Protein AF-A0A0T6BCS0-F1 (afdb_monomer)

Structure (mmCIF, N/CA/C/O backbone):
data_AF-A0A0T6BCS0-F1
#
_entry.id   AF-A0A0T6BCS0-F1
#
loop_
_atom_site.group_PDB
_atom_site.id
_atom_site.type_symbol
_atom_site.label_atom_id
_atom_site.label_alt_id
_atom_site.label_comp_id
_atom_site.label_asym_id
_atom_site.label_entity_id
_atom_site.label_seq_id
_atom_site.pdbx_PDB_ins_code
_atom_site.Cartn_x
_atom_site.Cartn_y
_atom_site.Cartn_z
_atom_site.occupancy
_atom_site.B_iso_or_equiv
_atom_site.auth_seq_id
_atom_site.auth_comp_id
_atom_site.auth_asym_id
_atom_site.auth_atom_id
_atom_site.pdbx_PDB_model_num
ATOM 1 N N . GLN A 1 1 ? -11.625 -9.181 23.107 1.00 58.22 1 GLN A N 1
ATOM 2 C CA . GLN A 1 1 ? -12.695 -8.223 22.757 1.00 58.22 1 GLN A CA 1
ATOM 3 C C . GLN A 1 1 ? -12.719 -7.155 23.832 1.00 58.22 1 GLN A C 1
ATOM 5 O O . GLN A 1 1 ? -12.358 -7.470 24.960 1.00 58.22 1 GLN A O 1
ATOM 10 N N . GLY A 1 2 ? -13.048 -5.917 23.470 1.00 77.38 2 GLY A N 1
ATOM 11 C CA . GLY A 1 2 ? -13.234 -4.837 24.433 1.00 77.38 2 GLY A CA 1
ATOM 12 C C . GLY A 1 2 ? -14.471 -5.042 25.303 1.00 77.38 2 GLY A C 1
ATOM 13 O O . GLY A 1 2 ? -15.314 -5.877 24.984 1.00 77.38 2 GLY A O 1
ATOM 14 N N . THR A 1 3 ? -14.563 -4.292 26.398 1.00 87.06 3 THR A N 1
ATOM 15 C CA . THR A 1 3 ? -15.686 -4.333 27.353 1.00 87.06 3 THR A CA 1
ATOM 16 C C . THR A 1 3 ? -16.448 -3.011 27.424 1.00 87.06 3 THR A C 1
ATOM 18 O O . THR A 1 3 ? -17.500 -2.945 28.055 1.00 87.06 3 THR A O 1
ATOM 21 N N . ASN A 1 4 ? -15.942 -1.954 26.780 1.00 88.00 4 ASN A N 1
ATOM 22 C CA . ASN A 1 4 ? -16.518 -0.622 26.877 1.00 88.00 4 ASN A CA 1
ATOM 23 C C . ASN A 1 4 ? -17.773 -0.491 25.998 1.00 88.00 4 ASN A C 1
ATOM 25 O O . ASN A 1 4 ? -17.706 -0.623 24.776 1.00 88.00 4 ASN A O 1
ATOM 29 N N . VAL A 1 5 ? -18.911 -0.206 26.626 1.00 87.44 5 VAL A N 1
ATOM 30 C CA . VAL A 1 5 ? -20.205 0.040 25.967 1.00 87.44 5 VAL A CA 1
ATOM 31 C C . VAL A 1 5 ? -20.680 1.491 26.118 1.00 87.44 5 VAL A C 1
ATOM 33 O O . VAL A 1 5 ? -21.812 1.805 25.756 1.00 87.44 5 VAL A O 1
ATOM 36 N N . ASN A 1 6 ? -19.838 2.383 26.651 1.00 91.81 6 ASN A N 1
ATOM 37 C CA . ASN A 1 6 ? -20.179 3.783 26.874 1.00 91.81 6 ASN A CA 1
ATOM 38 C C . ASN A 1 6 ? -20.376 4.510 25.536 1.00 91.81 6 ASN A C 1
ATOM 40 O O . ASN A 1 6 ? -19.437 4.740 24.769 1.00 91.81 6 ASN A O 1
ATOM 44 N N . LEU A 1 7 ? -21.625 4.895 25.275 1.00 89.12 7 LEU A N 1
ATOM 45 C CA . LEU A 1 7 ? -22.026 5.564 24.044 1.00 89.12 7 LEU A CA 1
ATOM 46 C C . LEU A 1 7 ? -21.384 6.949 23.891 1.00 89.12 7 LEU A C 1
ATOM 48 O O . LEU A 1 7 ? -21.004 7.321 22.783 1.00 89.12 7 LEU A O 1
ATOM 52 N N . GLY A 1 8 ? -21.252 7.702 24.987 1.00 92.12 8 GLY A N 1
ATOM 53 C CA . GLY A 1 8 ? -20.661 9.040 24.976 1.00 92.12 8 GLY A CA 1
ATOM 54 C C . GLY A 1 8 ? -19.1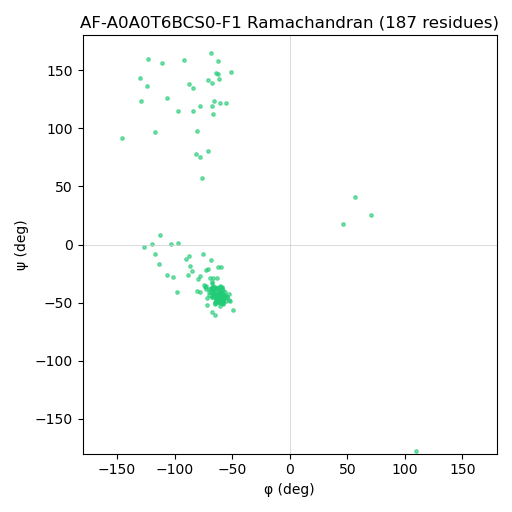80 9.001 24.609 1.00 92.12 8 GLY A C 1
ATOM 55 O O . GLY A 1 8 ? -18.736 9.748 23.742 1.00 92.12 8 GLY A O 1
ATOM 56 N N . GLU A 1 9 ? -18.431 8.064 25.191 1.00 93.31 9 GLU A N 1
ATOM 57 C CA . GLU A 1 9 ? -17.017 7.854 24.852 1.00 93.31 9 GLU A CA 1
ATOM 58 C C . GLU A 1 9 ? -16.836 7.379 23.408 1.00 93.31 9 GLU A C 1
ATOM 60 O O . GLU A 1 9 ? -15.952 7.870 22.704 1.00 93.31 9 GLU A O 1
ATOM 65 N N . ALA A 1 10 ? -17.696 6.468 22.940 1.00 92.94 10 ALA A N 1
ATOM 66 C CA . ALA A 1 10 ? -17.675 6.009 21.556 1.00 92.94 10 ALA A CA 1
ATOM 67 C C . ALA A 1 10 ? -17.957 7.157 20.569 1.00 92.94 10 ALA A C 1
ATOM 69 O O . ALA A 1 10 ? -17.277 7.269 19.549 1.00 92.94 10 ALA A O 1
ATOM 70 N N . LEU A 1 11 ? -18.920 8.032 20.878 1.00 93.75 11 LEU A N 1
ATOM 71 C CA . LEU A 1 11 ? -19.236 9.221 20.080 1.00 93.75 11 LEU A CA 1
ATOM 72 C C . LEU A 1 11 ? -18.067 10.203 20.020 1.00 93.75 11 LEU A C 1
ATOM 74 O O . LEU A 1 11 ? -17.705 10.652 18.933 1.00 93.75 11 LEU A O 1
ATOM 78 N N . THR A 1 12 ? -17.472 10.524 21.168 1.00 95.62 12 THR A N 1
ATOM 79 C CA . THR A 1 12 ? -16.317 11.426 21.240 1.00 95.62 12 THR A CA 1
ATOM 80 C C . THR A 1 12 ? -15.144 10.861 20.446 1.00 95.62 12 THR A C 1
ATOM 82 O O . THR A 1 12 ? -14.607 11.549 19.579 1.00 95.62 12 THR A O 1
ATOM 85 N N . PHE A 1 13 ? -14.822 9.577 20.637 1.00 95.81 13 PHE A N 1
ATOM 86 C CA . PHE A 1 13 ? -13.778 8.897 19.871 1.00 95.81 13 PHE A CA 1
ATOM 87 C C . PHE A 1 13 ? -14.028 8.956 18.360 1.00 95.81 13 PHE A C 1
ATOM 89 O O . PHE A 1 13 ? -13.109 9.259 17.601 1.00 95.81 13 PHE A O 1
ATOM 96 N N . LEU A 1 14 ? -15.254 8.677 17.906 1.00 95.50 14 LEU A N 1
ATOM 97 C CA . LEU A 1 14 ? -15.577 8.695 16.478 1.00 95.50 14 LEU A CA 1
ATOM 98 C C . LEU A 1 14 ? -15.488 10.103 15.875 1.00 95.50 14 LEU A C 1
ATOM 100 O O . LEU A 1 14 ? -15.014 10.233 14.751 1.00 95.50 14 LEU A O 1
ATOM 104 N N . ARG A 1 15 ? -15.875 11.154 16.609 1.00 95.94 15 ARG A N 1
ATOM 105 C CA . ARG A 1 15 ? -15.729 12.552 16.154 1.00 95.94 15 ARG A CA 1
ATOM 106 C C . ARG A 1 15 ? -14.264 12.972 16.036 1.00 95.94 15 ARG A C 1
ATOM 108 O O . ARG A 1 15 ? -13.870 13.577 15.037 1.00 95.94 15 ARG A O 1
ATOM 115 N N . GLU A 1 16 ? -13.454 12.628 17.035 1.00 96.06 16 GLU A N 1
ATOM 116 C CA . GLU A 1 16 ? -12.006 12.858 17.002 1.00 96.06 16 GLU A CA 1
ATOM 117 C C . GLU A 1 16 ? -11.355 12.093 15.845 1.00 96.06 16 GLU A C 1
ATOM 119 O O . GLU A 1 16 ? -10.526 12.643 15.114 1.00 96.06 16 GLU A O 1
ATOM 124 N N . TYR A 1 17 ? -11.758 10.832 15.654 1.00 95.62 17 TYR A N 1
ATOM 125 C CA . TYR A 1 17 ? -11.298 10.008 14.547 1.00 95.62 17 TYR A CA 1
ATOM 126 C C . TYR A 1 17 ? -11.661 10.632 13.203 1.00 95.62 17 TYR A C 1
ATOM 128 O O . TYR A 1 17 ? -10.785 10.733 12.356 1.00 95.62 17 TYR A O 1
ATOM 136 N N . ASP A 1 18 ? -12.906 11.063 13.004 1.00 96.31 18 ASP A N 1
ATOM 137 C CA . ASP A 1 18 ? -13.377 11.629 11.737 1.00 96.31 18 ASP A CA 1
ATOM 138 C C . ASP A 1 18 ? -12.580 12.879 11.338 1.00 96.31 18 ASP A C 1
ATOM 140 O O . ASP A 1 18 ? -12.051 12.969 10.226 1.00 96.31 18 ASP A O 1
ATOM 144 N N . THR A 1 19 ? -12.375 13.788 12.294 1.00 96.94 19 THR A N 1
ATOM 145 C CA . THR A 1 19 ? -11.571 15.002 12.090 1.00 96.94 19 THR A CA 1
ATOM 146 C C . THR A 1 19 ? -10.114 14.657 11.767 1.00 96.94 19 THR A C 1
ATOM 148 O O . THR A 1 19 ? -9.536 15.154 10.796 1.00 96.94 19 THR A O 1
ATOM 151 N N . GLY A 1 20 ? -9.500 13.774 12.562 1.00 96.50 20 GLY A N 1
ATOM 152 C CA . GLY A 1 20 ? -8.107 13.369 12.374 1.00 96.50 20 GLY A CA 1
ATOM 153 C C . GLY A 1 20 ? -7.882 12.600 11.068 1.00 96.50 20 GLY A C 1
ATOM 154 O O . GLY A 1 20 ? -6.933 12.877 10.331 1.00 96.50 20 GLY A O 1
ATOM 155 N N . ALA A 1 21 ? -8.776 11.664 10.755 1.00 94.81 21 ALA A N 1
ATOM 156 C CA . ALA A 1 21 ? -8.720 10.826 9.566 1.00 94.81 21 ALA A CA 1
ATOM 157 C C . ALA A 1 21 ? -8.918 11.648 8.292 1.00 94.81 21 ALA A C 1
ATOM 159 O O . ALA A 1 21 ? -8.197 11.413 7.325 1.00 94.81 21 ALA A O 1
ATOM 160 N N . SER A 1 22 ? -9.828 12.626 8.297 1.00 96.38 22 SER A N 1
ATOM 161 C CA . SER A 1 22 ? -10.057 13.523 7.158 1.00 96.38 22 SER A CA 1
ATOM 162 C C . SER A 1 22 ? -8.799 14.314 6.804 1.00 96.38 22 SER A C 1
ATOM 164 O O . SER A 1 22 ? -8.363 14.304 5.652 1.00 96.38 22 SER A O 1
ATOM 166 N N . ASN A 1 23 ? -8.140 14.901 7.807 1.00 97.31 23 ASN A N 1
ATOM 167 C CA . ASN A 1 23 ? -6.889 15.636 7.614 1.00 97.31 23 ASN A CA 1
ATOM 168 C C . ASN A 1 23 ? -5.762 14.742 7.079 1.00 97.31 23 ASN A C 1
ATOM 170 O O . ASN A 1 23 ? -5.036 15.124 6.161 1.00 97.31 23 ASN A O 1
ATOM 174 N N . ILE A 1 24 ? -5.613 13.535 7.629 1.00 95.88 24 ILE A N 1
ATOM 175 C CA . ILE A 1 24 ? -4.597 12.580 7.167 1.00 95.88 24 ILE A CA 1
ATOM 176 C C . ILE A 1 24 ? -4.905 12.089 5.750 1.00 95.88 24 ILE A C 1
ATOM 178 O O . ILE A 1 24 ? -3.999 11.989 4.925 1.00 95.88 24 ILE A O 1
ATOM 182 N N . CYS A 1 25 ? -6.172 11.803 5.445 1.00 94.75 25 CYS A N 1
ATOM 183 C CA . CYS A 1 25 ? -6.604 11.384 4.116 1.00 94.75 25 CYS A CA 1
ATOM 184 C C . CYS A 1 25 ? -6.293 12.465 3.077 1.00 94.75 25 CYS A C 1
ATOM 186 O O . CYS A 1 25 ? -5.712 12.158 2.039 1.00 94.75 25 CYS A O 1
ATOM 188 N N . PHE A 1 26 ? -6.580 13.731 3.396 1.00 97.62 26 PHE A N 1
ATOM 189 C CA . PHE A 1 26 ? -6.246 14.869 2.545 1.00 97.62 26 PHE A CA 1
ATOM 190 C C . PHE A 1 26 ? -4.742 14.962 2.257 1.00 97.62 26 PHE A C 1
ATOM 192 O O . PHE A 1 26 ? -4.350 15.102 1.098 1.00 97.62 26 PHE A O 1
ATOM 199 N N . LYS A 1 27 ? -3.889 14.836 3.283 1.00 97.44 27 LYS A N 1
ATOM 200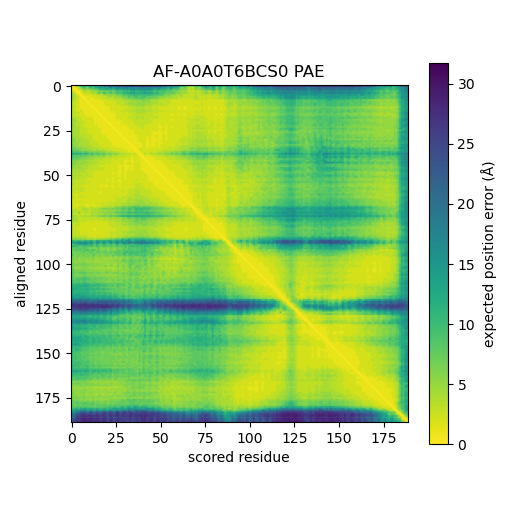 C CA . LYS A 1 27 ? -2.426 14.868 3.107 1.00 97.44 27 LYS A CA 1
ATOM 201 C C . LYS A 1 27 ? -1.926 13.738 2.213 1.00 97.44 27 LYS A C 1
ATOM 203 O O . LYS A 1 27 ? -1.152 13.983 1.290 1.00 97.44 27 LYS A O 1
ATOM 208 N N . VAL A 1 28 ? -2.406 12.516 2.446 1.00 95.12 28 VAL A N 1
ATOM 209 C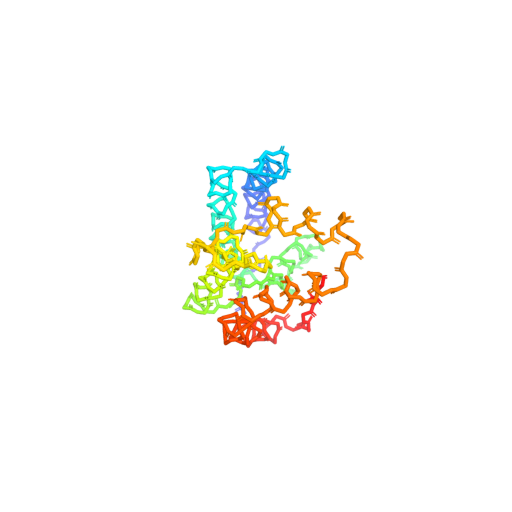 CA . VAL A 1 28 ? -2.036 11.338 1.648 1.00 95.12 28 VAL A CA 1
ATOM 210 C C . VAL A 1 28 ? -2.497 11.489 0.203 1.00 95.12 28 VAL A C 1
ATOM 212 O O . VAL A 1 28 ? -1.690 11.294 -0.702 1.00 95.12 28 VAL A O 1
ATOM 215 N N . ALA A 1 29 ? -3.758 11.866 -0.017 1.00 96.06 29 ALA A N 1
ATOM 216 C CA . ALA A 1 29 ? -4.317 12.055 -1.351 1.00 96.06 29 ALA A CA 1
ATOM 217 C C . ALA A 1 29 ? -3.585 13.167 -2.114 1.00 96.06 29 ALA A C 1
ATOM 219 O O . ALA A 1 29 ? -3.217 12.977 -3.269 1.00 96.06 29 ALA A O 1
ATOM 220 N N . SER A 1 30 ? -3.287 14.287 -1.449 1.00 97.56 30 SER A N 1
ATOM 221 C CA . SER A 1 30 ? -2.524 15.389 -2.045 1.00 97.56 30 SER A CA 1
ATOM 222 C C . SER A 1 30 ? -1.102 14.966 -2.410 1.00 97.56 30 SER A C 1
ATOM 224 O O . SER A 1 30 ? -0.620 15.281 -3.493 1.00 97.56 30 SER A O 1
ATOM 226 N N . ALA A 1 31 ? -0.416 14.221 -1.537 1.00 94.75 31 ALA A N 1
ATOM 227 C CA . ALA A 1 31 ? 0.934 13.740 -1.821 1.00 94.75 31 ALA A CA 1
ATOM 228 C C . ALA A 1 31 ? 0.957 12.704 -2.958 1.00 94.75 31 ALA A C 1
ATOM 230 O O . ALA A 1 31 ? 1.867 12.723 -3.785 1.00 94.75 31 ALA A O 1
ATOM 231 N N . GLN A 1 32 ? -0.054 11.832 -3.028 1.00 91.50 32 GLN A N 1
ATOM 232 C CA . GLN A 1 32 ? -0.241 10.889 -4.135 1.00 91.50 32 GLN A CA 1
ATOM 233 C C . GLN A 1 32 ? -0.512 11.612 -5.452 1.00 91.50 32 GLN A C 1
ATOM 235 O O . GLN A 1 32 ? 0.135 11.298 -6.447 1.00 91.50 32 GLN A O 1
ATOM 240 N N . TRP A 1 33 ? -1.407 12.602 -5.447 1.00 94.62 33 TRP A N 1
ATOM 241 C CA . TRP A 1 33 ? -1.698 13.426 -6.616 1.00 94.62 33 TRP A CA 1
ATOM 242 C C . TRP A 1 33 ? -0.443 14.142 -7.115 1.00 94.62 33 TRP A C 1
ATOM 244 O O . TRP A 1 33 ? -0.088 13.999 -8.278 1.00 94.62 33 TRP A O 1
ATOM 254 N N . ASN A 1 34 ? 0.288 14.816 -6.223 1.00 95.12 34 ASN A N 1
ATOM 255 C CA . ASN A 1 34 ? 1.508 15.542 -6.579 1.00 95.12 34 ASN A CA 1
ATOM 256 C C . ASN A 1 34 ? 2.567 14.642 -7.221 1.00 95.12 34 ASN A C 1
ATOM 258 O O . ASN A 1 34 ? 3.235 15.066 -8.160 1.00 95.12 34 ASN A O 1
ATOM 262 N N . TYR A 1 35 ? 2.730 13.412 -6.727 1.00 86.62 35 TYR A N 1
ATOM 263 C CA . TYR A 1 35 ? 3.631 12.448 -7.352 1.00 86.62 35 TYR A CA 1
ATOM 264 C C . TYR A 1 35 ? 3.100 11.960 -8.704 1.00 86.62 35 TYR A C 1
ATOM 266 O O . TYR A 1 35 ? 3.862 11.904 -9.663 1.00 86.62 35 TYR A O 1
ATOM 274 N N . ALA A 1 36 ? 1.803 11.658 -8.804 1.00 82.75 36 ALA A N 1
ATOM 275 C CA . ALA A 1 36 ? 1.186 11.197 -10.045 1.00 82.75 36 ALA A CA 1
ATOM 276 C C . ALA A 1 36 ? 1.253 12.247 -11.167 1.00 82.75 36 ALA A C 1
ATOM 278 O O . ALA A 1 36 ? 1.472 11.891 -12.319 1.00 82.75 36 ALA A O 1
ATOM 279 N N . THR A 1 37 ? 1.100 13.533 -10.839 1.00 90.00 37 THR A N 1
ATOM 280 C CA . THR A 1 37 ? 1.204 14.635 -11.809 1.00 90.00 37 THR A CA 1
ATOM 281 C C . THR A 1 37 ? 2.637 15.106 -12.038 1.00 90.00 37 THR A C 1
ATOM 283 O O . THR A 1 37 ? 2.917 15.740 -13.049 1.00 90.00 37 THR A O 1
ATOM 286 N N . ASN A 1 38 ? 3.542 14.855 -11.090 1.00 86.44 38 ASN A N 1
ATOM 287 C CA . ASN A 1 38 ? 4.941 15.258 -11.168 1.00 86.44 38 ASN A CA 1
ATOM 288 C C . ASN A 1 38 ? 5.838 14.204 -10.499 1.00 86.44 38 ASN A C 1
ATOM 290 O O . ASN A 1 38 ? 6.105 14.242 -9.287 1.00 86.44 38 ASN A O 1
ATOM 294 N N . MET A 1 39 ? 6.300 13.260 -11.318 1.00 77.69 39 MET A N 1
ATOM 295 C CA . MET A 1 39 ? 7.038 12.073 -10.897 1.00 77.69 39 MET A CA 1
ATOM 296 C C . MET A 1 39 ? 8.506 12.398 -10.585 1.00 77.69 39 MET A C 1
ATOM 298 O O . MET A 1 39 ? 9.410 12.077 -11.346 1.00 77.69 39 MET A O 1
ATOM 302 N N . THR A 1 40 ? 8.750 13.029 -9.435 1.00 84.69 40 THR A N 1
ATOM 303 C CA . THR A 1 40 ? 10.100 13.289 -8.901 1.00 84.69 40 THR A CA 1
ATOM 304 C C . THR A 1 40 ? 10.380 12.465 -7.650 1.00 84.69 40 THR A C 1
ATOM 306 O O . THR A 1 40 ? 9.461 12.114 -6.902 1.00 84.69 40 THR A O 1
ATOM 309 N N . ASP A 1 41 ? 11.660 12.219 -7.360 1.00 80.69 41 ASP A N 1
ATOM 310 C CA . ASP A 1 41 ? 12.083 11.523 -6.138 1.00 80.69 41 ASP A CA 1
ATOM 311 C C . ASP A 1 41 ? 11.630 12.236 -4.861 1.00 80.69 41 ASP A C 1
ATOM 313 O O . ASP A 1 41 ? 11.234 11.591 -3.888 1.00 80.69 41 ASP A O 1
ATOM 317 N N . THR A 1 42 ? 11.625 13.569 -4.860 1.00 89.38 42 THR A N 1
ATOM 318 C CA . THR A 1 42 ? 11.145 14.368 -3.727 1.00 89.38 42 THR A CA 1
ATOM 319 C C . THR A 1 42 ? 9.654 14.136 -3.477 1.00 89.38 42 THR A C 1
ATOM 321 O O . THR A 1 42 ? 9.256 13.845 -2.345 1.00 89.38 42 THR A O 1
ATOM 324 N N . ASN A 1 43 ? 8.823 14.188 -4.527 1.00 87.06 43 ASN A N 1
ATOM 325 C CA . ASN A 1 43 ? 7.382 13.938 -4.409 1.00 87.06 43 ASN A CA 1
ATOM 326 C C . ASN A 1 43 ? 7.089 12.484 -4.023 1.00 87.06 43 ASN A C 1
ATOM 328 O O . ASN A 1 43 ? 6.227 12.229 -3.181 1.00 87.06 43 ASN A O 1
ATOM 332 N N . LYS A 1 44 ? 7.854 11.535 -4.569 1.00 81.00 44 LYS A N 1
ATOM 333 C CA . LYS A 1 44 ? 7.789 10.115 -4.210 1.00 81.00 44 LYS A CA 1
ATOM 334 C C . LYS A 1 44 ? 8.079 9.892 -2.726 1.00 81.00 44 LYS A C 1
ATOM 336 O O . LYS A 1 44 ? 7.300 9.217 -2.052 1.00 81.00 44 LYS A O 1
ATOM 341 N N . ARG A 1 45 ? 9.165 10.471 -2.194 1.00 84.94 45 ARG A N 1
ATOM 342 C CA . ARG A 1 45 ? 9.521 10.374 -0.765 1.00 84.94 45 ARG A CA 1
ATOM 343 C C . ARG A 1 45 ? 8.414 10.938 0.120 1.00 84.94 45 ARG A C 1
ATOM 345 O O . ARG A 1 45 ? 7.971 10.246 1.034 1.00 84.94 45 ARG A O 1
ATOM 352 N N . LYS A 1 46 ? 7.895 12.125 -0.209 1.00 90.25 46 LYS A N 1
ATOM 353 C CA . LYS A 1 46 ? 6.785 12.751 0.526 1.00 90.25 46 LYS A CA 1
ATOM 354 C C . LYS A 1 46 ? 5.517 11.889 0.507 1.00 90.25 46 LYS A C 1
ATOM 356 O O . LYS A 1 46 ? 4.878 11.691 1.536 1.00 90.25 46 LYS A O 1
ATOM 361 N N . MET A 1 47 ? 5.177 11.309 -0.644 1.00 88.00 47 MET A N 1
ATOM 362 C CA . MET A 1 47 ? 4.051 10.381 -0.776 1.00 88.00 47 MET A CA 1
ATOM 363 C C . MET A 1 47 ? 4.217 9.136 0.112 1.00 88.00 47 MET A C 1
ATOM 365 O O . MET A 1 47 ? 3.239 8.653 0.693 1.00 88.00 47 MET A O 1
ATOM 369 N N . ILE A 1 48 ? 5.427 8.579 0.203 1.00 83.62 48 ILE A N 1
ATOM 370 C CA . ILE A 1 48 ? 5.719 7.425 1.066 1.00 83.62 48 ILE A CA 1
ATOM 371 C C . ILE A 1 48 ? 5.603 7.818 2.545 1.00 83.62 48 ILE A C 1
ATOM 373 O O . ILE A 1 48 ? 4.961 7.098 3.311 1.00 83.62 48 ILE A O 1
ATOM 377 N N . GLU A 1 49 ? 6.159 8.964 2.936 1.00 88.00 49 GLU A N 1
ATOM 378 C CA . GLU A 1 49 ? 6.113 9.475 4.309 1.00 88.00 49 GLU A CA 1
ATOM 379 C C . GLU A 1 49 ? 4.671 9.663 4.808 1.00 88.00 49 GLU A C 1
ATOM 381 O O . GLU A 1 49 ? 4.302 9.126 5.856 1.00 88.00 49 GLU A O 1
ATOM 386 N N . GLU A 1 50 ? 3.812 10.320 4.024 1.00 93.12 50 GLU A N 1
ATOM 387 C CA . GLU A 1 50 ? 2.402 10.526 4.385 1.00 93.12 50 GLU A CA 1
ATOM 388 C C . GLU A 1 50 ? 1.639 9.192 4.502 1.00 93.12 50 GLU A C 1
ATOM 390 O O . GLU A 1 50 ? 0.843 8.992 5.425 1.00 93.12 50 GLU A O 1
ATOM 395 N N . GLN A 1 51 ? 1.922 8.216 3.627 1.00 87.25 51 GLN A N 1
ATOM 396 C CA . GLN A 1 51 ? 1.362 6.861 3.748 1.00 87.25 51 GLN A CA 1
ATOM 397 C C . GLN A 1 51 ? 1.808 6.162 5.043 1.00 87.25 51 GLN A C 1
ATOM 399 O O . GLN A 1 51 ? 1.010 5.448 5.659 1.00 87.25 51 GLN A O 1
ATOM 404 N N . MET A 1 52 ? 3.056 6.362 5.482 1.00 85.50 52 MET A N 1
ATOM 405 C CA . MET A 1 52 ? 3.551 5.823 6.754 1.00 85.50 52 MET A CA 1
ATOM 406 C C . MET A 1 52 ? 2.887 6.497 7.958 1.00 85.50 52 MET A C 1
ATOM 408 O O . MET A 1 52 ? 2.523 5.807 8.915 1.00 85.50 52 MET A O 1
ATOM 412 N N . LEU A 1 53 ? 2.687 7.818 7.920 1.00 90.69 53 LEU A N 1
ATOM 413 C CA . LEU A 1 53 ? 1.956 8.548 8.961 1.00 90.69 53 LEU A CA 1
ATOM 414 C C . LEU A 1 53 ? 0.511 8.056 9.072 1.00 90.69 53 LEU A C 1
ATOM 416 O O . LEU A 1 53 ? 0.046 7.760 10.176 1.00 90.69 53 LEU A O 1
ATOM 420 N N . LYS A 1 54 ? -0.167 7.854 7.936 1.00 91.19 54 LYS A N 1
ATOM 421 C CA . LYS A 1 54 ? -1.503 7.250 7.911 1.00 91.19 54 LYS A CA 1
ATOM 422 C C . LYS A 1 54 ? -1.514 5.858 8.532 1.00 91.19 54 LYS A C 1
ATOM 424 O O . LYS A 1 54 ? -2.383 5.564 9.347 1.00 91.19 54 LYS A O 1
ATOM 429 N N . ALA A 1 55 ? -0.550 5.009 8.188 1.00 87.06 55 ALA A N 1
ATOM 430 C CA . ALA A 1 55 ? -0.467 3.663 8.740 1.00 87.06 55 ALA A CA 1
ATOM 431 C C . ALA A 1 55 ? -0.320 3.680 10.277 1.00 87.06 55 ALA A C 1
ATOM 433 O O . ALA A 1 55 ? -0.998 2.923 10.978 1.00 87.06 55 ALA A O 1
ATOM 434 N N . LYS A 1 56 ? 0.511 4.583 10.821 1.00 88.81 56 LYS A N 1
ATOM 435 C CA . LYS A 1 56 ? 0.645 4.789 12.275 1.00 88.81 56 LYS A CA 1
ATOM 436 C C . LYS A 1 56 ? -0.671 5.253 12.905 1.00 88.81 56 LYS A C 1
ATOM 438 O O . LYS A 1 56 ? -1.073 4.706 13.933 1.00 88.81 56 LYS A O 1
ATOM 443 N N . PHE A 1 57 ? -1.357 6.211 12.282 1.00 92.12 57 PHE A N 1
ATOM 444 C CA . PHE A 1 57 ? -2.663 6.681 12.747 1.00 92.12 57 PHE A CA 1
ATOM 445 C C . PHE A 1 57 ? -3.711 5.564 12.750 1.00 92.12 57 PHE A C 1
ATOM 447 O O . PHE A 1 57 ? -4.375 5.360 13.765 1.00 92.12 57 PHE A O 1
ATOM 454 N N . ASP A 1 58 ? -3.811 4.786 11.669 1.00 89.06 58 ASP A N 1
ATOM 455 C CA . ASP A 1 58 ? -4.721 3.642 11.574 1.00 89.06 58 ASP A CA 1
ATOM 456 C C . ASP A 1 58 ? -4.458 2.642 12.718 1.00 89.06 58 ASP A C 1
ATOM 458 O O . ASP A 1 58 ? -5.396 2.140 13.337 1.00 89.06 58 ASP A O 1
ATOM 462 N N . LYS A 1 59 ? -3.185 2.391 13.065 1.00 87.69 59 LYS A N 1
ATOM 463 C CA . LYS A 1 59 ? -2.797 1.493 14.166 1.00 87.69 59 LYS A CA 1
ATOM 464 C C . LYS A 1 59 ? -3.217 2.013 15.543 1.00 87.69 59 LYS A C 1
ATOM 466 O O . LYS A 1 59 ? -3.703 1.230 16.364 1.00 87.69 59 LYS A O 1
ATOM 471 N N . VAL A 1 60 ? -3.017 3.303 15.816 1.00 91.69 60 VAL A N 1
ATOM 472 C CA . VAL A 1 60 ? -3.412 3.936 17.089 1.00 91.69 60 VAL A CA 1
ATOM 473 C C . VAL A 1 60 ? -4.934 3.975 17.215 1.00 91.69 60 VAL A C 1
ATOM 475 O O . VAL A 1 60 ? -5.476 3.580 18.248 1.00 91.69 60 VAL A O 1
ATOM 478 N N . SER A 1 61 ? -5.623 4.366 16.146 1.00 92.19 61 SER A N 1
ATOM 479 C CA . SER A 1 61 ? -7.084 4.400 16.085 1.00 92.19 61 SER A CA 1
ATOM 480 C C . SER A 1 61 ? -7.690 3.011 16.265 1.00 92.19 61 SER A C 1
ATOM 482 O O . SER A 1 61 ? -8.627 2.848 17.042 1.00 92.19 61 SER A O 1
ATOM 484 N N . TRP A 1 62 ? -7.107 1.983 15.641 1.00 90.69 62 TRP A N 1
ATOM 485 C CA . TRP A 1 62 ? -7.524 0.595 15.837 1.00 90.69 62 TRP A CA 1
ATOM 486 C C . TRP A 1 62 ? -7.370 0.142 17.295 1.00 90.69 62 TRP A C 1
ATOM 488 O O . TRP A 1 62 ? -8.293 -0.455 17.842 1.00 90.69 62 TRP A O 1
ATOM 498 N N . ARG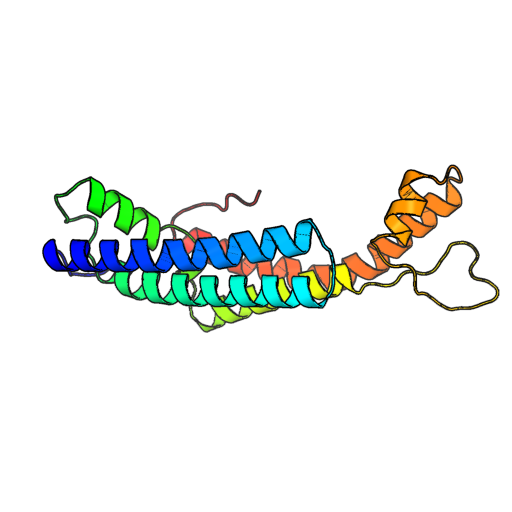 A 1 63 ? -6.247 0.468 17.957 1.00 90.25 63 ARG A N 1
ATOM 499 C CA . ARG A 1 63 ? -6.020 0.130 19.378 1.00 90.25 63 ARG A CA 1
ATOM 500 C C . ARG A 1 63 ? -7.076 0.729 20.304 1.00 90.25 63 ARG A C 1
ATOM 502 O O . ARG A 1 63 ? -7.460 0.066 21.258 1.00 90.25 63 ARG A O 1
ATOM 509 N N . LYS A 1 64 ? -7.538 1.950 20.025 1.00 91.50 64 LYS A N 1
ATOM 510 C CA . LYS A 1 64 ? -8.652 2.563 20.762 1.00 91.50 64 LYS A CA 1
ATOM 511 C C . LYS A 1 64 ? -9.981 1.888 20.414 1.00 91.50 64 LYS A C 1
ATOM 513 O O . LYS A 1 64 ? -10.731 1.517 21.309 1.00 91.50 64 LYS A O 1
ATOM 518 N N . ALA A 1 65 ? -10.239 1.656 19.127 1.00 90.94 65 ALA A N 1
ATOM 519 C CA . ALA A 1 65 ? -11.493 1.076 18.654 1.00 90.94 65 ALA A CA 1
ATOM 520 C C . ALA A 1 65 ? -11.769 -0.324 19.236 1.00 90.94 65 ALA A C 1
ATOM 522 O O . ALA A 1 65 ? -12.907 -0.617 19.590 1.00 90.94 65 ALA A O 1
ATOM 523 N N . ILE A 1 66 ? -10.749 -1.180 19.390 1.00 89.94 66 ILE A N 1
ATOM 524 C CA . ILE A 1 66 ? -10.924 -2.539 19.940 1.00 89.94 66 ILE A CA 1
ATOM 525 C C . ILE A 1 66 ? -11.297 -2.583 21.428 1.00 89.94 66 ILE A C 1
ATOM 527 O O . ILE A 1 66 ? -11.681 -3.652 21.905 1.00 89.94 66 ILE A O 1
ATOM 531 N N . LEU A 1 67 ? -11.170 -1.469 22.158 1.00 91.88 67 LEU A N 1
ATOM 532 C CA . LEU A 1 67 ? -11.579 -1.373 23.564 1.00 91.88 67 LEU A CA 1
ATOM 533 C C . LEU A 1 67 ? -13.105 -1.333 23.714 1.00 91.88 67 LEU A C 1
ATOM 535 O O . LEU A 1 67 ? -13.621 -1.701 24.771 1.00 91.88 67 LEU A O 1
ATOM 539 N N . PHE A 1 68 ? -13.820 -0.946 22.655 1.00 92.00 68 PHE A N 1
ATOM 540 C CA . PHE A 1 68 ? -15.275 -0.919 22.630 1.00 92.00 68 PHE A CA 1
ATOM 541 C C . PHE A 1 68 ? -15.866 -2.291 22.293 1.00 92.00 68 PHE A C 1
ATOM 543 O O . PHE A 1 68 ? -15.463 -2.949 21.326 1.00 92.00 68 PHE A O 1
ATOM 550 N N . ASP A 1 69 ? -16.888 -2.696 23.045 1.00 90.44 69 ASP A N 1
ATOM 551 C CA . ASP A 1 69 ? -17.759 -3.809 22.677 1.00 90.44 69 ASP A CA 1
ATOM 552 C C . ASP A 1 69 ? -18.823 -3.324 21.682 1.00 90.44 69 ASP A C 1
ATOM 554 O O . ASP A 1 69 ? -19.989 -3.078 22.001 1.00 90.44 69 ASP A O 1
ATOM 558 N N . TRP A 1 70 ? -18.397 -3.177 20.427 1.00 85.31 70 TRP A N 1
ATOM 559 C CA . TRP A 1 70 ? -19.244 -2.689 19.340 1.00 85.31 70 TRP A CA 1
ATOM 560 C C . TRP A 1 70 ? -20.487 -3.558 19.086 1.00 85.31 70 TRP A C 1
ATOM 562 O O . TRP A 1 70 ? -21.432 -3.093 18.449 1.00 85.31 70 TRP A O 1
ATOM 572 N N . GLN A 1 71 ? -20.521 -4.817 19.542 1.00 87.50 71 GLN A N 1
ATOM 573 C CA . GLN A 1 71 ? -21.682 -5.685 19.336 1.00 87.50 71 GLN A CA 1
ATOM 574 C C . GLN A 1 71 ? -22.854 -5.282 20.230 1.00 87.50 71 GLN A C 1
ATOM 576 O O . GLN A 1 71 ? -23.999 -5.339 19.766 1.00 87.50 71 GLN A O 1
ATOM 581 N N . ARG A 1 72 ? -22.553 -4.842 21.457 1.00 89.81 72 ARG A N 1
ATOM 582 C CA . ARG A 1 72 ? -23.526 -4.449 22.484 1.00 89.81 72 ARG A CA 1
ATOM 583 C C . ARG A 1 72 ? -23.958 -2.985 22.412 1.00 89.81 72 ARG A C 1
ATOM 585 O O . ARG A 1 72 ? -24.921 -2.619 23.074 1.00 89.81 72 ARG A O 1
ATOM 592 N N . ILE A 1 73 ? -23.296 -2.160 21.598 1.00 89.12 73 ILE A N 1
ATOM 593 C CA . ILE A 1 73 ? -23.715 -0.770 21.372 1.00 89.12 73 ILE A CA 1
ATOM 594 C C . ILE A 1 73 ? -25.076 -0.746 20.644 1.00 89.12 73 ILE A C 1
ATOM 596 O O . ILE A 1 73 ? -25.175 -1.314 19.548 1.00 89.12 73 ILE A O 1
ATOM 600 N N . PRO A 1 74 ? -26.112 -0.087 21.210 1.00 89.06 74 PRO A N 1
ATOM 601 C CA . PRO A 1 74 ? -27.446 -0.035 20.605 1.00 89.06 74 PRO A CA 1
ATOM 602 C C . PRO A 1 74 ? -27.496 0.781 19.308 1.00 89.06 74 PRO A C 1
ATOM 604 O O . PRO A 1 74 ? -28.191 0.409 18.362 1.00 89.06 74 PRO A O 1
ATOM 607 N N . ASP A 1 75 ? -26.748 1.887 19.247 1.00 92.56 75 ASP A N 1
ATOM 608 C CA . ASP A 1 75 ? -26.761 2.792 18.099 1.00 92.56 75 ASP A CA 1
ATOM 609 C C . ASP A 1 75 ? -26.162 2.129 16.850 1.00 92.56 75 ASP A C 1
ATOM 611 O O . ASP A 1 75 ? -24.987 1.744 16.800 1.00 92.56 75 ASP A O 1
ATOM 615 N N . ARG A 1 76 ? -26.982 2.024 15.801 1.00 92.56 76 ARG A N 1
ATOM 616 C CA . ARG A 1 76 ? -26.625 1.327 14.560 1.00 92.56 76 ARG A CA 1
ATOM 617 C C . ARG A 1 76 ? -25.512 2.032 13.777 1.00 92.56 76 ARG A C 1
ATOM 619 O O . ARG A 1 76 ? -24.731 1.350 13.107 1.00 92.56 76 ARG A O 1
ATOM 626 N N . SER A 1 77 ? -25.437 3.362 13.832 1.00 92.62 77 SER A N 1
ATOM 627 C CA . SER A 1 77 ? -24.434 4.154 13.111 1.00 92.62 77 SER A CA 1
ATOM 628 C C . SER A 1 77 ? -23.056 3.986 13.744 1.00 92.62 77 SER A C 1
ATOM 630 O O . SER A 1 77 ? -22.110 3.574 13.068 1.00 92.62 77 SER A O 1
ATOM 632 N N . ILE A 1 78 ? -22.960 4.190 15.058 1.00 93.12 78 ILE A N 1
ATOM 633 C CA . ILE A 1 78 ? -21.731 4.027 15.846 1.00 93.12 78 ILE A CA 1
ATOM 634 C C . ILE A 1 78 ? -21.228 2.591 15.733 1.00 93.12 78 ILE A C 1
ATOM 636 O O . ILE A 1 78 ? -20.055 2.356 15.437 1.00 93.12 78 ILE A O 1
ATOM 640 N N . LYS A 1 79 ? -22.137 1.618 15.862 1.00 92.19 79 LYS A N 1
ATOM 641 C CA . LYS A 1 79 ? -21.838 0.198 15.667 1.00 92.19 79 LYS A CA 1
ATOM 642 C C . LYS A 1 79 ? -21.209 -0.080 14.302 1.00 92.19 79 LYS A C 1
ATOM 644 O O . LYS A 1 79 ? -20.221 -0.811 14.214 1.00 92.19 79 LYS A O 1
ATOM 649 N N . ARG A 1 80 ? -21.751 0.502 13.225 1.00 91.56 80 ARG A N 1
ATOM 650 C CA . ARG A 1 80 ? -21.213 0.346 11.863 1.00 91.56 80 ARG A CA 1
ATOM 651 C C . ARG A 1 80 ? -19.827 0.979 11.724 1.00 91.56 80 ARG A C 1
ATOM 653 O O . ARG A 1 80 ? -18.951 0.349 11.132 1.00 91.56 80 ARG A O 1
ATOM 660 N N . GLN A 1 81 ? -19.631 2.182 12.259 1.00 92.88 81 GLN A N 1
ATOM 661 C CA . GLN A 1 81 ? -18.354 2.896 12.198 1.00 92.88 81 GLN A CA 1
ATOM 662 C C . GLN A 1 81 ? -17.258 2.149 12.971 1.00 92.88 81 GLN A C 1
ATOM 664 O O . GLN A 1 81 ? -16.221 1.825 12.398 1.00 92.88 81 GLN A O 1
ATOM 669 N N . LEU A 1 82 ? -17.516 1.751 14.220 1.00 91.25 82 LEU A N 1
ATOM 670 C CA . LEU A 1 82 ? -16.571 0.965 15.022 1.00 91.25 82 LEU A CA 1
ATOM 671 C C . LEU A 1 82 ? -16.251 -0.384 14.378 1.00 91.25 82 LEU A C 1
ATOM 673 O O . LEU A 1 82 ? -15.082 -0.761 14.285 1.00 91.25 82 LEU A O 1
ATOM 677 N N . LYS A 1 83 ? -17.265 -1.090 13.855 1.00 88.75 83 LYS A N 1
ATOM 678 C CA . LYS A 1 83 ? -17.042 -2.329 13.101 1.00 88.75 83 LYS A CA 1
ATOM 679 C C . LYS A 1 83 ? -16.089 -2.086 11.933 1.00 88.75 83 LYS A C 1
ATOM 681 O O . LYS A 1 83 ? -15.181 -2.890 11.733 1.00 88.75 83 LYS A O 1
ATOM 686 N N . LEU A 1 84 ? -16.264 -1.003 11.173 1.00 87.56 84 LEU A N 1
ATOM 687 C CA . LEU A 1 84 ? -15.379 -0.660 10.058 1.00 87.56 84 LEU A CA 1
ATOM 688 C C . LEU A 1 84 ? -13.937 -0.438 10.533 1.00 87.56 84 LEU A C 1
ATOM 690 O O . LEU A 1 84 ? -13.026 -1.005 9.941 1.00 87.56 84 LEU A O 1
ATOM 694 N N . LEU A 1 85 ? -13.729 0.312 11.617 1.00 88.06 85 LEU A N 1
ATOM 695 C CA . LEU A 1 85 ? -12.392 0.576 12.162 1.00 88.06 85 LEU A CA 1
ATOM 696 C C . LEU A 1 85 ? -11.693 -0.686 12.672 1.00 88.06 85 LEU A C 1
ATOM 698 O O . LEU A 1 85 ? -10.491 -0.841 12.485 1.00 88.06 85 LEU A O 1
ATOM 702 N N . ILE A 1 86 ? -12.438 -1.604 13.290 1.00 85.00 86 ILE A N 1
ATOM 703 C CA . ILE A 1 86 ? -11.886 -2.834 13.875 1.00 85.00 86 ILE A CA 1
ATOM 704 C C . ILE A 1 86 ? -11.601 -3.888 12.800 1.00 85.00 86 ILE A C 1
ATOM 706 O O . ILE A 1 86 ? -10.587 -4.586 12.866 1.00 85.00 86 ILE A O 1
ATOM 710 N N . THR A 1 87 ? -12.503 -4.026 11.824 1.00 75.56 87 THR A N 1
ATOM 711 C CA . THR A 1 87 ? -12.435 -5.095 10.811 1.00 75.56 87 THR A CA 1
ATOM 712 C C . THR A 1 87 ? -11.577 -4.739 9.605 1.00 75.56 87 THR A C 1
ATOM 714 O O . THR A 1 87 ? -11.175 -5.634 8.862 1.00 75.56 87 THR A O 1
ATOM 717 N N . ARG A 1 88 ? -11.293 -3.454 9.368 1.00 69.50 88 ARG A N 1
ATOM 718 C CA . ARG A 1 88 ? -10.593 -3.018 8.161 1.00 69.50 88 ARG A CA 1
ATOM 719 C C . ARG A 1 88 ? -9.101 -2.836 8.432 1.00 69.50 88 ARG A C 1
ATOM 721 O O . ARG A 1 88 ? -8.679 -1.920 9.127 1.00 69.50 88 ARG A O 1
ATOM 728 N N . GLY A 1 89 ? -8.297 -3.665 7.772 1.00 66.19 89 GLY A N 1
ATOM 729 C CA . GLY A 1 89 ? -6.903 -3.352 7.475 1.00 66.19 89 GLY A CA 1
ATOM 730 C C . GLY A 1 89 ? -5.856 -4.150 8.244 1.00 66.19 89 GLY A C 1
ATOM 731 O O . GLY A 1 89 ? -6.133 -5.043 9.039 1.00 66.19 89 GLY A O 1
ATOM 732 N N . ARG A 1 90 ? -4.600 -3.796 7.966 1.00 72.25 90 ARG A N 1
ATOM 733 C CA . ARG A 1 90 ? -3.391 -4.418 8.529 1.00 72.25 90 ARG A CA 1
ATOM 734 C C . ARG A 1 90 ? -3.131 -4.000 9.978 1.00 72.25 90 ARG A C 1
ATOM 736 O O . ARG A 1 90 ? -2.259 -4.566 10.626 1.00 72.25 90 ARG A O 1
ATOM 743 N N . ALA A 1 91 ? -3.889 -3.031 10.495 1.00 78.88 91 ALA A N 1
ATOM 744 C CA . ALA A 1 91 ? -3.751 -2.503 11.848 1.00 78.88 91 ALA A CA 1
ATOM 745 C C . ALA A 1 91 ? -3.999 -3.557 12.943 1.00 78.88 91 ALA A C 1
ATOM 747 O O . ALA A 1 91 ? -3.510 -3.388 14.058 1.00 78.88 91 ALA A O 1
ATOM 748 N N . SER A 1 92 ? -4.673 -4.667 12.630 1.00 78.75 92 SER A N 1
ATOM 749 C CA . SER A 1 92 ? -4.844 -5.803 13.544 1.00 78.75 92 SER A CA 1
ATOM 750 C C . SER A 1 92 ? -3.567 -6.613 13.786 1.00 78.75 92 SER A C 1
ATOM 752 O O . SER A 1 92 ? -3.453 -7.280 14.813 1.00 78.75 92 SER A O 1
ATOM 754 N N . LEU A 1 93 ? -2.576 -6.530 12.891 1.00 82.75 93 LEU A N 1
ATOM 755 C CA . LEU A 1 93 ? -1.325 -7.277 13.016 1.00 82.75 93 LEU A CA 1
ATOM 756 C C . LEU A 1 93 ? -0.547 -6.883 14.279 1.00 82.75 93 LEU A C 1
ATOM 758 O O . LEU A 1 93 ? -0.521 -5.702 14.637 1.00 82.75 93 LEU A O 1
ATOM 762 N N . PRO A 1 94 ? 0.179 -7.817 14.920 1.00 85.81 94 PRO A N 1
ATOM 763 C CA . PRO A 1 94 ? 1.169 -7.480 15.941 1.00 85.81 94 PRO A CA 1
ATOM 764 C C . PRO A 1 94 ? 2.154 -6.416 15.443 1.00 85.81 94 PRO A C 1
ATOM 766 O O . PRO A 1 94 ? 2.477 -6.389 14.257 1.00 85.81 94 PRO A O 1
ATOM 769 N N . VAL A 1 95 ? 2.660 -5.560 16.339 1.00 83.81 95 VAL A N 1
ATOM 770 C CA . VAL A 1 95 ? 3.524 -4.413 15.977 1.00 83.81 95 VAL A CA 1
ATOM 771 C C . VAL A 1 95 ? 4.717 -4.839 15.118 1.00 83.81 95 VAL A C 1
ATOM 773 O O . VAL A 1 95 ? 4.985 -4.204 14.106 1.00 83.81 95 VAL A O 1
ATOM 776 N N . ALA A 1 96 ? 5.370 -5.952 15.465 1.00 86.81 96 ALA A N 1
ATOM 777 C CA . ALA A 1 96 ? 6.485 -6.492 14.690 1.00 86.81 96 ALA A CA 1
ATOM 778 C C . ALA A 1 96 ? 6.085 -6.805 13.235 1.00 86.81 96 ALA A C 1
ATOM 780 O O . ALA A 1 96 ? 6.700 -6.296 12.305 1.00 86.81 96 ALA A O 1
ATOM 781 N N . LYS A 1 97 ? 4.994 -7.557 13.032 1.00 87.94 97 LYS A N 1
ATOM 782 C CA . LYS A 1 97 ? 4.483 -7.916 11.695 1.00 87.94 97 LYS A CA 1
ATOM 783 C C . LYS A 1 97 ? 3.946 -6.713 10.923 1.00 87.94 97 LYS A C 1
ATOM 785 O O . LYS A 1 97 ? 4.033 -6.672 9.701 1.00 87.94 97 LYS A O 1
ATOM 790 N N . PHE A 1 98 ? 3.375 -5.742 11.632 1.00 85.81 98 PHE A N 1
ATOM 791 C CA . PHE A 1 98 ? 2.929 -4.483 11.050 1.00 85.81 98 PHE A CA 1
ATOM 792 C C . PHE A 1 98 ? 4.114 -3.680 10.497 1.00 85.81 98 PHE A C 1
ATOM 794 O O . PHE A 1 98 ? 4.070 -3.221 9.360 1.00 85.81 98 PHE A O 1
ATOM 801 N N . ASN A 1 99 ? 5.200 -3.560 11.258 1.00 86.50 99 ASN A N 1
ATOM 802 C CA . ASN A 1 99 ? 6.408 -2.893 10.778 1.00 86.50 99 ASN A CA 1
ATOM 803 C C . ASN A 1 99 ? 7.046 -3.674 9.621 1.00 86.50 99 ASN A C 1
ATOM 805 O O . ASN A 1 99 ? 7.406 -3.080 8.610 1.00 86.50 99 ASN A O 1
ATOM 809 N N . GLU A 1 100 ? 7.105 -5.002 9.734 1.00 90.50 100 GLU A N 1
ATOM 810 C CA . GLU A 1 100 ? 7.654 -5.888 8.706 1.00 90.50 100 GLU A CA 1
ATOM 811 C C . GLU A 1 100 ? 6.917 -5.750 7.365 1.00 90.50 100 GLU A C 1
ATOM 813 O O . GLU A 1 100 ? 7.554 -5.547 6.334 1.00 90.50 100 GLU A O 1
ATOM 818 N N . ILE A 1 101 ? 5.578 -5.793 7.350 1.00 89.12 101 ILE A N 1
ATOM 819 C CA . ILE A 1 101 ? 4.825 -5.677 6.091 1.00 89.12 101 ILE A CA 1
ATOM 820 C C . ILE A 1 101 ? 5.007 -4.300 5.441 1.00 89.12 101 ILE A C 1
ATOM 822 O O . ILE A 1 101 ? 5.089 -4.210 4.218 1.00 89.12 101 ILE A O 1
ATOM 826 N N . HIS A 1 102 ? 5.100 -3.231 6.236 1.00 84.00 102 HIS A N 1
ATOM 827 C CA . HIS A 1 102 ? 5.352 -1.888 5.715 1.00 84.00 102 HIS A CA 1
ATOM 828 C C . HIS A 1 102 ? 6.782 -1.729 5.184 1.00 84.00 102 HIS A C 1
ATOM 830 O O . HIS A 1 102 ? 6.957 -1.122 4.128 1.00 84.00 102 HIS A O 1
ATOM 836 N N . HIS A 1 103 ? 7.771 -2.331 5.848 1.00 87.75 103 HIS A N 1
ATOM 837 C CA . HIS A 1 103 ? 9.148 -2.395 5.359 1.00 87.75 103 HIS A CA 1
ATOM 838 C C . HIS A 1 103 ? 9.229 -3.130 4.018 1.00 87.75 103 HIS A C 1
ATOM 840 O O . HIS A 1 103 ? 9.739 -2.576 3.050 1.00 87.75 103 HIS A O 1
ATOM 846 N N . LEU A 1 104 ? 8.631 -4.324 3.924 1.00 91.25 104 LEU A N 1
ATOM 847 C CA . LEU A 1 104 ? 8.603 -5.112 2.688 1.00 91.25 104 LEU A CA 1
ATOM 848 C C . LEU A 1 104 ? 7.979 -4.332 1.529 1.00 91.25 104 LEU A C 1
ATOM 850 O O . LEU A 1 104 ? 8.530 -4.316 0.437 1.00 91.25 104 LEU A O 1
ATOM 854 N N . ILE A 1 105 ? 6.850 -3.654 1.752 1.00 87.56 105 ILE A N 1
ATOM 855 C CA . ILE A 1 105 ? 6.217 -2.830 0.710 1.00 87.56 105 ILE A CA 1
ATOM 856 C C . ILE A 1 105 ? 7.142 -1.697 0.265 1.00 87.56 105 ILE A C 1
ATOM 858 O O . ILE A 1 105 ? 7.212 -1.417 -0.930 1.00 87.56 105 ILE A O 1
ATOM 862 N N . SER A 1 106 ? 7.826 -1.042 1.206 1.00 83.44 106 SER A N 1
ATOM 863 C CA . SER A 1 106 ? 8.766 0.033 0.890 1.00 83.44 106 SER A CA 1
ATOM 864 C C . SER A 1 106 ? 9.930 -0.479 0.046 1.00 83.44 106 SER A C 1
ATOM 866 O O . SER A 1 106 ? 10.203 0.092 -1.002 1.00 83.44 106 SER A O 1
ATOM 868 N N . GLU A 1 107 ? 10.561 -1.586 0.448 1.00 88.75 107 GLU A N 1
ATOM 869 C CA . GLU A 1 107 ? 11.654 -2.206 -0.309 1.00 88.75 107 GLU A CA 1
ATOM 870 C C . GLU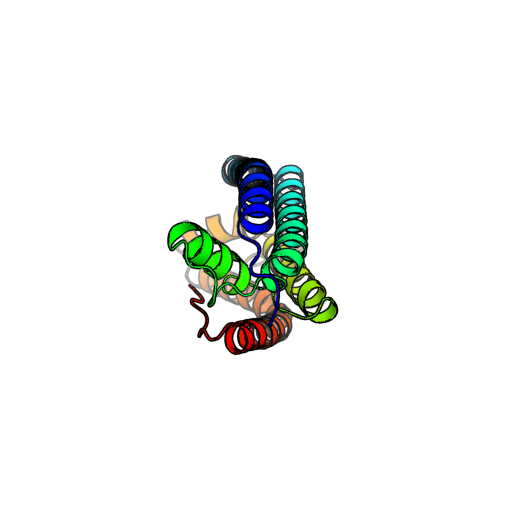 A 1 107 ? 11.209 -2.650 -1.705 1.00 88.75 107 GLU A C 1
ATOM 872 O O . GLU A 1 107 ? 11.908 -2.408 -2.681 1.00 88.75 107 GLU A O 1
ATOM 877 N N . MET A 1 108 ? 10.036 -3.282 -1.821 1.00 90.56 108 MET A N 1
ATOM 878 C CA . MET A 1 108 ? 9.503 -3.716 -3.116 1.00 90.56 108 MET A CA 1
ATOM 879 C C . MET A 1 108 ? 9.251 -2.523 -4.048 1.00 90.56 108 MET A C 1
ATOM 881 O O . MET A 1 108 ? 9.617 -2.576 -5.219 1.00 90.56 108 MET A O 1
ATOM 885 N N . LYS A 1 109 ? 8.674 -1.427 -3.535 1.00 84.50 109 LYS A N 1
ATOM 886 C CA . LYS A 1 109 ? 8.496 -0.188 -4.311 1.00 84.50 109 LYS A CA 1
ATOM 887 C C . LYS A 1 109 ? 9.834 0.413 -4.731 1.00 84.50 109 LYS A C 1
ATOM 889 O O . LYS A 1 109 ? 9.955 0.889 -5.854 1.00 84.50 109 LYS A O 1
ATOM 894 N N . ASP A 1 110 ? 10.813 0.411 -3.835 1.00 83.88 110 ASP A N 1
ATOM 895 C CA . ASP A 1 110 ? 12.127 0.981 -4.101 1.00 83.88 110 ASP A CA 1
ATOM 896 C C . ASP A 1 110 ? 12.871 0.213 -5.200 1.00 83.88 110 ASP A C 1
ATOM 898 O O . ASP A 1 110 ? 13.271 0.809 -6.198 1.00 83.88 110 ASP A O 1
ATOM 902 N N . MET A 1 111 ? 12.930 -1.118 -5.085 1.00 87.69 111 MET A N 1
ATOM 903 C CA . MET A 1 111 ? 13.532 -1.988 -6.100 1.00 87.69 111 MET A CA 1
ATOM 904 C C . MET A 1 111 ? 12.870 -1.817 -7.467 1.00 87.69 111 MET A C 1
ATOM 906 O O . MET A 1 111 ? 13.566 -1.722 -8.470 1.00 87.69 111 MET A O 1
ATOM 910 N N . TYR A 1 112 ? 11.536 -1.745 -7.513 1.00 84.81 112 TYR A N 1
ATOM 911 C CA . TYR A 1 112 ? 10.804 -1.561 -8.767 1.00 84.81 112 TYR A CA 1
ATOM 912 C C . TYR A 1 112 ? 11.174 -0.248 -9.475 1.00 84.81 112 TYR A C 1
ATOM 914 O O . TYR A 1 112 ? 11.229 -0.198 -10.698 1.00 84.81 112 TYR A O 1
ATOM 922 N N . LEU A 1 113 ? 11.440 0.816 -8.713 1.00 82.19 113 LEU A N 1
ATOM 923 C CA . LEU A 1 113 ? 11.694 2.153 -9.256 1.00 82.19 113 LEU A CA 1
ATOM 924 C C . LEU A 1 113 ? 13.172 2.402 -9.588 1.00 82.19 113 LEU A C 1
ATOM 926 O O . LEU A 1 113 ? 13.473 3.223 -10.451 1.00 82.19 113 LEU A O 1
ATOM 930 N N . HIS A 1 114 ? 14.093 1.716 -8.912 1.00 84.69 114 HIS A N 1
ATOM 931 C CA . HIS A 1 114 ? 15.534 1.899 -9.101 1.00 84.69 114 HIS A CA 1
ATOM 932 C C . HIS A 1 114 ? 16.201 0.806 -9.926 1.00 84.69 114 HIS A C 1
ATOM 934 O O . HIS A 1 114 ? 17.413 0.866 -10.130 1.00 84.69 114 HIS A O 1
ATOM 940 N N . VAL A 1 115 ? 15.453 -0.189 -10.407 1.00 88.88 115 VAL A N 1
ATOM 941 C CA . VAL A 1 115 ? 1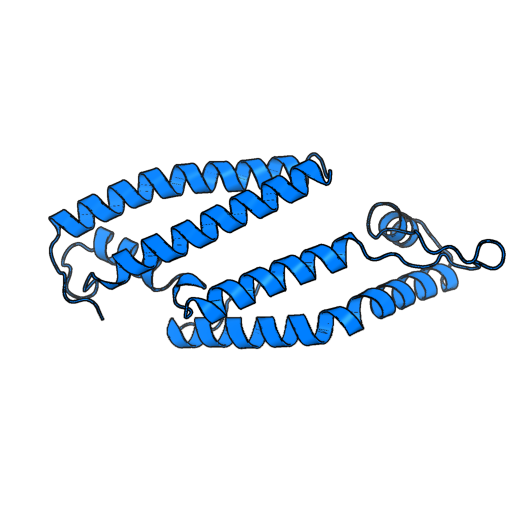6.057 -1.207 -11.261 1.00 88.88 115 VAL A CA 1
ATOM 942 C C . VAL A 1 115 ? 16.612 -0.557 -12.532 1.00 88.88 115 VAL A C 1
ATOM 944 O O . VAL A 1 115 ? 16.063 0.413 -13.071 1.00 88.88 115 VAL A O 1
ATOM 947 N N . ARG A 1 116 ? 17.752 -1.082 -12.963 1.00 90.56 116 ARG A N 1
ATOM 948 C CA . ARG A 1 116 ? 18.442 -0.694 -14.185 1.00 90.56 116 ARG A CA 1
ATOM 949 C C . ARG A 1 116 ? 18.624 -1.935 -15.030 1.00 90.56 116 ARG A C 1
ATOM 951 O O . ARG A 1 116 ? 18.973 -2.990 -14.493 1.00 90.56 116 ARG A O 1
ATOM 958 N N . ILE A 1 117 ? 18.377 -1.805 -16.324 1.00 91.94 117 ILE A N 1
ATOM 959 C CA . ILE A 1 117 ? 18.560 -2.897 -17.276 1.00 91.94 117 ILE A CA 1
ATOM 960 C C . ILE A 1 117 ? 19.523 -2.492 -18.386 1.00 91.94 117 ILE A C 1
ATOM 962 O O . ILE A 1 117 ? 19.780 -1.310 -18.613 1.00 91.94 117 ILE A O 1
ATOM 966 N N . CYS A 1 118 ? 20.088 -3.487 -19.055 1.00 91.88 118 CYS A N 1
ATOM 967 C CA . CYS A 1 118 ? 21.049 -3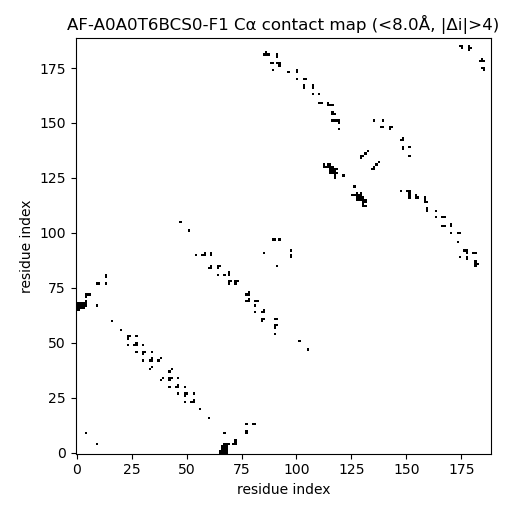.271 -20.124 1.00 91.88 118 CYS A CA 1
ATOM 968 C C . CYS A 1 118 ? 20.327 -3.096 -21.467 1.00 91.88 118 CYS A C 1
ATOM 970 O O . CYS A 1 118 ? 19.392 -3.838 -21.775 1.00 91.88 118 CYS A O 1
ATOM 972 N N . ALA A 1 119 ? 20.785 -2.146 -22.284 1.00 90.69 119 ALA A N 1
ATOM 973 C CA . ALA A 1 119 ? 20.280 -1.966 -23.642 1.00 90.69 119 ALA A CA 1
ATOM 974 C C . ALA A 1 119 ? 20.544 -3.196 -24.530 1.00 90.69 119 ALA A C 1
ATOM 976 O O . ALA A 1 119 ? 21.449 -3.995 -24.269 1.00 90.69 119 ALA A O 1
ATOM 977 N N . PHE A 1 120 ? 19.755 -3.339 -25.595 1.00 89.69 120 PHE A N 1
ATOM 978 C CA . PHE A 1 120 ? 20.001 -4.327 -26.644 1.00 89.69 120 PHE A CA 1
ATOM 979 C C . PHE A 1 120 ? 21.280 -3.962 -27.418 1.00 89.69 120 PHE A C 1
ATOM 981 O O . PHE A 1 120 ? 21.506 -2.789 -27.704 1.00 89.69 120 PHE A O 1
ATOM 988 N N . ASN A 1 121 ? 22.117 -4.950 -27.756 1.00 83.19 121 ASN A N 1
ATOM 989 C CA . ASN A 1 121 ? 23.406 -4.753 -28.445 1.00 83.19 121 ASN A CA 1
ATOM 990 C C . ASN A 1 121 ? 24.396 -3.807 -27.726 1.00 83.19 121 ASN A C 1
ATOM 992 O O . ASN A 1 121 ? 25.086 -3.009 -28.358 1.00 83.19 121 ASN A O 1
ATOM 996 N N . ASN A 1 122 ? 24.497 -3.912 -26.399 1.00 74.19 122 ASN A N 1
ATOM 997 C CA . ASN A 1 122 ? 25.410 -3.121 -25.566 1.00 74.19 122 ASN A CA 1
ATOM 998 C C . ASN A 1 122 ? 26.879 -3.605 -25.637 1.00 74.19 122 ASN A C 1
ATOM 1000 O O . ASN A 1 122 ? 27.463 -3.987 -24.625 1.00 74.19 122 ASN A O 1
ATOM 1004 N N . TYR A 1 123 ? 27.461 -3.653 -26.838 1.00 67.50 123 TYR A N 1
ATOM 1005 C CA . TYR A 1 123 ? 28.818 -4.178 -27.052 1.00 67.50 123 TYR A CA 1
ATOM 1006 C C . TYR A 1 123 ? 29.926 -3.187 -26.658 1.00 67.50 123 TYR A C 1
ATOM 1008 O O . TYR A 1 123 ? 31.008 -3.623 -26.272 1.00 67.50 123 TYR A O 1
ATOM 1016 N N . ASP A 1 124 ? 29.650 -1.879 -26.707 1.00 60.53 124 ASP A N 1
ATOM 1017 C CA . ASP A 1 124 ? 30.685 -0.842 -26.576 1.00 60.53 124 ASP A CA 1
ATOM 1018 C C . ASP A 1 124 ? 30.769 -0.186 -25.193 1.00 60.53 124 ASP A C 1
ATOM 1020 O O . ASP A 1 124 ? 31.842 0.278 -24.807 1.00 60.53 124 ASP A O 1
ATOM 1024 N N . THR A 1 125 ? 29.676 -0.118 -24.424 1.00 64.31 125 THR A N 1
ATOM 1025 C CA . THR A 1 125 ? 29.661 0.682 -23.185 1.00 64.31 125 THR A CA 1
ATOM 1026 C C . THR A 1 125 ? 29.535 -0.141 -21.909 1.00 64.31 125 THR A C 1
ATOM 1028 O O . THR A 1 125 ? 29.865 0.379 -20.845 1.00 64.31 125 THR A O 1
ATOM 1031 N N . ASN A 1 126 ? 29.120 -1.415 -21.978 1.00 69.44 126 ASN A N 1
ATOM 1032 C CA . ASN A 1 126 ? 28.915 -2.322 -20.830 1.00 69.44 126 ASN A CA 1
ATOM 1033 C C . ASN A 1 126 ? 28.123 -1.682 -19.660 1.00 69.44 126 ASN A C 1
ATOM 1035 O O . ASN A 1 126 ? 28.163 -2.150 -18.520 1.00 69.44 126 ASN A O 1
ATOM 1039 N N . TYR A 1 127 ? 27.422 -0.580 -19.939 1.00 79.69 127 TYR A N 1
ATOM 1040 C CA . TYR A 1 127 ? 26.779 0.289 -18.966 1.00 79.69 127 TYR A CA 1
ATOM 1041 C C . TYR A 1 127 ? 25.279 0.055 -19.045 1.00 79.69 127 TYR A C 1
ATOM 1043 O O . TYR A 1 127 ? 24.693 0.097 -20.126 1.00 79.69 127 TYR A O 1
ATOM 1051 N N . CYS A 1 128 ? 24.668 -0.258 -17.907 1.00 86.19 128 CYS A N 1
ATOM 1052 C CA . CYS A 1 128 ? 23.259 -0.620 -17.823 1.00 86.19 128 CYS A CA 1
ATOM 1053 C C . CYS A 1 128 ? 22.534 0.414 -16.973 1.00 86.19 128 CYS A C 1
ATOM 1055 O O . CYS A 1 128 ? 22.559 0.344 -15.744 1.00 86.19 128 CYS A O 1
ATOM 1057 N N . ASP A 1 129 ? 21.918 1.386 -17.633 1.00 87.75 129 ASP A N 1
ATOM 1058 C CA . ASP A 1 129 ? 21.294 2.550 -17.009 1.00 87.75 129 ASP A CA 1
ATOM 1059 C C . ASP A 1 129 ? 19.839 2.774 -17.415 1.00 87.75 129 ASP A C 1
ATOM 1061 O O . ASP A 1 129 ? 19.196 3.657 -16.844 1.00 87.75 129 ASP A O 1
ATOM 1065 N N . LEU A 1 130 ? 19.289 1.941 -18.306 1.00 90.94 130 LEU A N 1
ATOM 1066 C CA . LEU A 1 130 ? 17.897 2.062 -18.727 1.00 90.94 130 LEU A CA 1
ATOM 1067 C C . LEU A 1 130 ? 16.969 1.892 -17.523 1.00 90.94 130 LEU A C 1
ATOM 1069 O O . LEU A 1 130 ? 16.989 0.861 -16.838 1.00 90.94 130 LEU A O 1
ATOM 1073 N N . MET A 1 131 ? 16.147 2.910 -17.279 1.00 90.00 131 MET A N 1
ATOM 1074 C CA . MET A 1 131 ? 15.124 2.894 -16.238 1.00 90.00 131 MET A CA 1
ATOM 1075 C C . MET A 1 131 ? 13.793 2.388 -16.794 1.00 90.00 131 MET A C 1
ATOM 1077 O O . MET A 1 131 ? 13.529 2.481 -17.992 1.00 90.00 131 MET A O 1
ATOM 1081 N N . LEU A 1 132 ? 12.908 1.900 -15.915 1.00 86.75 132 LEU A N 1
ATOM 1082 C CA . LEU A 1 132 ? 11.557 1.498 -16.328 1.00 86.75 132 LEU A CA 1
ATOM 1083 C C . LEU A 1 132 ? 10.832 2.615 -17.090 1.00 86.75 132 LEU A C 1
ATOM 1085 O O . LEU A 1 132 ? 10.244 2.391 -18.146 1.00 86.75 132 LEU A O 1
ATOM 1089 N N . ASP A 1 133 ? 10.884 3.812 -16.515 1.00 82.31 133 ASP A N 1
ATOM 1090 C CA . ASP A 1 133 ? 10.246 5.010 -17.027 1.00 82.31 133 ASP A CA 1
ATOM 1091 C C . ASP A 1 133 ? 11.299 6.130 -17.064 1.00 82.31 133 ASP A C 1
ATOM 1093 O O . ASP A 1 133 ? 11.924 6.380 -16.025 1.00 82.31 133 ASP A O 1
ATOM 1097 N N . PRO A 1 134 ? 11.553 6.764 -18.225 1.00 86.06 134 PRO A N 1
ATOM 1098 C CA . PRO A 1 134 ? 10.837 6.595 -19.497 1.00 86.06 134 PRO A CA 1
ATOM 1099 C C . PRO A 1 134 ? 11.398 5.510 -20.429 1.00 86.06 134 PRO A C 1
ATOM 1101 O O . PRO A 1 134 ? 10.737 5.171 -21.410 1.00 86.06 134 PRO A O 1
ATOM 1104 N N . ASP A 1 135 ? 12.598 4.977 -20.183 1.00 90.81 135 ASP A N 1
ATOM 1105 C CA . ASP A 1 135 ? 13.368 4.285 -21.227 1.00 90.81 135 ASP A CA 1
ATOM 1106 C C . ASP A 1 135 ? 12.736 2.974 -21.694 1.00 90.81 135 ASP A C 1
ATOM 1108 O O . ASP A 1 135 ? 12.424 2.823 -22.879 1.00 90.81 135 ASP A O 1
ATOM 1112 N N . VAL A 1 136 ? 12.514 2.039 -20.766 1.00 91.69 136 VAL A N 1
ATOM 1113 C CA . VAL A 1 136 ? 11.928 0.727 -21.073 1.00 91.69 136 VAL A CA 1
ATOM 1114 C C . VAL A 1 136 ? 10.515 0.891 -21.616 1.00 91.69 136 VAL A C 1
ATOM 1116 O O . VAL A 1 136 ? 10.188 0.294 -22.641 1.00 91.69 136 VAL A O 1
ATOM 1119 N N . HIS A 1 137 ? 9.693 1.742 -20.992 1.00 89.94 137 HIS A N 1
ATOM 1120 C CA . HIS A 1 137 ? 8.361 2.075 -21.500 1.00 89.94 137 HIS A CA 1
ATOM 1121 C C . HIS A 1 137 ? 8.404 2.588 -22.945 1.00 89.94 137 HIS A C 1
ATOM 1123 O O . HIS A 1 137 ? 7.626 2.132 -23.785 1.00 89.94 137 HIS A O 1
ATOM 1129 N N . ARG A 1 138 ? 9.330 3.495 -23.269 1.00 93.44 138 ARG A N 1
ATOM 1130 C CA . ARG A 1 138 ? 9.469 4.046 -24.620 1.00 93.44 138 ARG A CA 1
ATOM 1131 C C . ARG A 1 138 ? 9.871 2.975 -25.634 1.00 93.44 138 ARG A C 1
ATOM 1133 O O . ARG A 1 138 ? 9.251 2.931 -26.698 1.00 93.44 138 ARG A O 1
ATOM 1140 N N . ILE A 1 139 ? 10.857 2.130 -25.318 1.00 94.31 139 ILE A N 1
ATOM 1141 C CA . ILE A 1 139 ? 11.326 1.054 -26.212 1.00 94.31 139 ILE A CA 1
ATOM 1142 C C . ILE A 1 139 ? 10.201 0.045 -26.457 1.00 94.31 139 ILE A C 1
ATOM 1144 O O . ILE A 1 139 ? 9.878 -0.238 -27.609 1.00 94.31 139 ILE A O 1
ATOM 1148 N N . MET A 1 140 ? 9.545 -0.425 -25.392 1.00 93.81 140 MET A N 1
ATOM 1149 C CA . MET A 1 140 ? 8.457 -1.405 -25.485 1.00 93.81 140 MET A CA 1
ATOM 1150 C C . MET A 1 140 ? 7.236 -0.877 -26.255 1.00 93.81 140 MET A C 1
ATOM 1152 O O . MET A 1 140 ? 6.529 -1.659 -26.884 1.00 93.81 140 MET A O 1
ATOM 1156 N N . ALA A 1 141 ? 6.984 0.437 -26.235 1.00 95.50 141 ALA A N 1
ATOM 1157 C CA . ALA A 1 141 ? 5.880 1.047 -26.976 1.00 95.50 141 ALA A CA 1
ATOM 1158 C C . ALA A 1 141 ? 6.193 1.275 -28.471 1.00 95.50 141 ALA A C 1
ATOM 1160 O O . ALA A 1 141 ? 5.330 1.079 -29.337 1.00 95.50 141 ALA A O 1
ATOM 1161 N N . HIS A 1 142 ? 7.416 1.706 -28.794 1.00 95.94 142 HIS A N 1
ATOM 1162 C CA . HIS A 1 142 ? 7.743 2.216 -30.131 1.00 95.94 142 HIS A CA 1
ATOM 1163 C C . HIS A 1 142 ? 8.589 1.268 -30.977 1.00 95.94 142 HIS A C 1
ATOM 1165 O O . HIS A 1 142 ? 8.490 1.333 -32.204 1.00 95.94 142 HIS A O 1
ATOM 1171 N N . SER A 1 143 ? 9.390 0.387 -30.372 1.00 95.75 143 SER A N 1
ATOM 1172 C CA . SER A 1 143 ? 10.218 -0.535 -31.148 1.00 95.75 143 SER A CA 1
ATOM 1173 C C . SER A 1 143 ? 9.353 -1.495 -31.972 1.00 95.75 143 SER A C 1
ATOM 1175 O O . SER A 1 143 ? 8.221 -1.847 -31.620 1.00 95.75 143 SER A O 1
ATOM 1177 N N . ARG A 1 144 ? 9.883 -1.875 -33.132 1.00 96.56 144 ARG A N 1
ATOM 1178 C CA . ARG A 1 144 ? 9.320 -2.889 -34.035 1.00 96.56 144 ARG A CA 1
ATOM 1179 C C . ARG A 1 144 ? 10.277 -4.060 -34.237 1.00 96.56 144 ARG A C 1
ATOM 1181 O O . ARG A 1 144 ? 9.951 -4.988 -34.970 1.00 96.56 144 ARG A O 1
ATOM 1188 N N . ASN A 1 145 ? 11.440 -4.025 -33.588 1.00 96.81 145 ASN A N 1
ATOM 1189 C CA . ASN A 1 145 ? 12.394 -5.115 -33.617 1.00 96.81 145 ASN A CA 1
ATOM 1190 C C . ASN A 1 145 ? 12.004 -6.154 -32.556 1.00 96.81 145 ASN A C 1
ATOM 1192 O O . ASN A 1 145 ? 12.038 -5.877 -31.359 1.00 96.81 145 ASN A O 1
ATOM 1196 N N . SER A 1 146 ? 11.640 -7.357 -33.004 1.00 96.25 146 SER A N 1
ATOM 1197 C CA . SER A 1 146 ? 11.236 -8.448 -32.113 1.00 96.25 146 SER A CA 1
ATOM 1198 C C . SER A 1 146 ? 12.344 -8.859 -31.139 1.00 96.25 146 SER A C 1
ATOM 1200 O O . SER A 1 146 ? 12.051 -9.172 -29.986 1.00 96.25 146 SER A O 1
ATOM 1202 N N . ASP A 1 147 ? 13.604 -8.844 -31.576 1.00 96.31 147 ASP A N 1
ATOM 1203 C CA . ASP A 1 147 ? 14.734 -9.285 -30.755 1.00 96.31 147 ASP A CA 1
ATOM 1204 C C . ASP A 1 147 ? 15.054 -8.269 -29.655 1.00 96.31 147 ASP A C 1
ATOM 1206 O O . ASP A 1 147 ? 15.305 -8.645 -28.510 1.00 96.31 147 ASP A O 1
ATOM 1210 N N . GLU A 1 148 ? 14.953 -6.975 -29.972 1.00 94.88 148 GLU A N 1
ATOM 1211 C CA . GLU A 1 148 ? 15.100 -5.895 -28.993 1.00 94.88 148 GLU A CA 1
ATOM 1212 C C . GLU A 1 148 ? 13.999 -5.966 -27.927 1.00 94.88 148 GLU A C 1
ATOM 1214 O O . GLU A 1 148 ? 14.288 -5.919 -26.731 1.00 94.88 148 GLU A O 1
ATOM 1219 N N . LEU A 1 149 ? 12.741 -6.142 -28.343 1.00 96.50 149 LEU A N 1
ATOM 1220 C CA . LEU A 1 149 ? 11.611 -6.265 -27.420 1.00 96.50 149 LEU A CA 1
ATOM 1221 C C . LEU A 1 149 ? 11.755 -7.485 -26.502 1.00 96.50 149 LEU A C 1
ATOM 1223 O O . LEU A 1 149 ? 11.529 -7.379 -25.295 1.00 96.50 149 LEU A O 1
ATOM 1227 N N . LEU A 1 150 ? 12.156 -8.636 -27.052 1.00 96.44 150 LEU A N 1
ATOM 1228 C CA . LEU A 1 150 ? 12.378 -9.851 -26.270 1.00 96.44 150 LEU A CA 1
ATOM 1229 C C . LEU A 1 150 ? 13.521 -9.678 -25.262 1.00 96.44 150 LEU A C 1
ATOM 1231 O O . LEU A 1 150 ? 13.385 -10.106 -24.113 1.00 96.44 150 LEU A O 1
ATOM 1235 N N . HIS A 1 151 ? 14.626 -9.052 -25.677 1.00 95.00 151 HIS A N 1
ATOM 1236 C CA . HIS A 1 151 ? 15.771 -8.764 -24.812 1.00 95.00 151 HIS A CA 1
ATOM 1237 C C . HIS A 1 151 ? 15.372 -7.869 -23.641 1.00 95.00 151 HIS A C 1
ATOM 1239 O O . HIS A 1 151 ? 15.573 -8.242 -22.489 1.00 95.00 151 HIS A O 1
ATOM 1245 N N . ILE A 1 152 ? 14.736 -6.730 -23.926 1.00 95.25 152 ILE A N 1
ATOM 1246 C CA . ILE A 1 152 ? 14.302 -5.768 -22.906 1.00 95.25 152 ILE A CA 1
ATOM 1247 C C . ILE A 1 152 ? 13.292 -6.395 -21.941 1.00 95.25 152 ILE A C 1
ATOM 1249 O O . ILE A 1 152 ? 13.418 -6.227 -20.726 1.00 95.25 152 ILE A O 1
ATOM 1253 N N . TRP A 1 153 ? 12.321 -7.158 -22.454 1.00 94.69 153 TRP A N 1
ATOM 1254 C CA . TRP A 1 153 ? 11.349 -7.865 -21.620 1.00 94.69 153 TRP A CA 1
ATOM 1255 C C . TRP A 1 153 ? 12.032 -8.863 -20.680 1.00 94.69 153 TRP A C 1
ATOM 1257 O O . TRP A 1 153 ? 11.746 -8.886 -19.480 1.00 94.69 153 TRP A O 1
ATOM 1267 N N . ARG A 1 154 ? 12.964 -9.667 -21.206 1.00 95.38 154 ARG A N 1
ATOM 1268 C CA . ARG A 1 154 ? 13.692 -10.665 -20.418 1.00 95.38 154 ARG A CA 1
ATOM 1269 C C . ARG A 1 154 ? 14.572 -10.006 -19.362 1.00 95.38 154 ARG A C 1
ATOM 1271 O O . ARG A 1 154 ? 14.437 -10.342 -18.191 1.00 95.38 154 ARG A O 1
ATOM 1278 N N . GLU A 1 155 ? 15.397 -9.036 -19.748 1.00 93.88 155 GLU A N 1
ATOM 1279 C CA . GLU A 1 155 ? 16.271 -8.305 -18.825 1.00 93.88 155 GLU A CA 1
ATOM 1280 C C . GLU A 1 155 ? 15.475 -7.657 -17.689 1.00 93.88 155 GLU A C 1
ATOM 1282 O O . GLU A 1 155 ? 15.838 -7.776 -16.519 1.00 93.88 155 GLU A O 1
ATOM 1287 N N . TRP A 1 156 ? 14.338 -7.029 -17.999 1.00 93.00 156 TRP A N 1
ATOM 1288 C CA . TRP A 1 156 ? 13.455 -6.475 -16.978 1.00 93.00 156 TRP A CA 1
ATOM 1289 C C . TRP A 1 156 ? 12.981 -7.532 -15.975 1.00 93.00 156 TRP A C 1
ATOM 1291 O O . TRP A 1 156 ? 13.097 -7.337 -14.759 1.00 93.00 156 TRP A O 1
ATOM 1301 N N . HIS A 1 157 ? 12.465 -8.661 -16.460 1.00 93.44 157 HIS A N 1
ATOM 1302 C CA . HIS A 1 157 ? 11.984 -9.740 -15.599 1.00 93.44 157 HIS A CA 1
ATOM 1303 C C . HIS A 1 157 ? 13.107 -10.413 -14.800 1.00 93.44 157 HIS A C 1
ATOM 1305 O O . HIS A 1 157 ? 12.894 -10.736 -13.629 1.00 93.44 157 HIS A O 1
ATOM 1311 N N . ASP A 1 158 ? 14.299 -10.556 -15.371 1.00 93.88 158 ASP A N 1
ATOM 1312 C CA . ASP A 1 158 ? 15.455 -11.164 -14.711 1.00 93.88 158 ASP A CA 1
ATOM 1313 C C . ASP A 1 158 ? 16.056 -10.250 -13.635 1.00 93.88 158 ASP A C 1
ATOM 1315 O O . ASP A 1 158 ? 16.472 -10.726 -12.575 1.00 93.88 158 ASP A O 1
ATOM 1319 N N . LYS A 1 159 ? 16.054 -8.926 -13.842 1.00 92.25 159 LYS A N 1
ATOM 1320 C CA . LYS A 1 159 ? 16.544 -7.961 -12.843 1.00 92.25 159 LYS A CA 1
ATOM 1321 C C . LYS A 1 159 ? 15.526 -7.670 -11.741 1.00 92.25 159 LYS A C 1
ATOM 1323 O O . LYS A 1 159 ? 15.929 -7.375 -10.619 1.00 92.25 159 LYS A O 1
ATOM 1328 N N . THR A 1 160 ? 14.223 -7.759 -12.018 1.00 91.56 160 THR A N 1
ATOM 1329 C CA . THR A 1 160 ? 13.174 -7.455 -11.024 1.00 91.56 160 THR A CA 1
ATOM 1330 C C . THR A 1 160 ? 12.603 -8.686 -10.329 1.00 91.56 160 THR A C 1
ATOM 1332 O O . THR A 1 160 ? 12.374 -8.660 -9.120 1.00 91.56 160 THR A O 1
ATOM 1335 N N . GLY A 1 161 ? 12.371 -9.780 -11.052 1.00 91.12 161 GLY A N 1
ATOM 1336 C CA . GLY A 1 161 ? 11.635 -10.950 -10.574 1.00 91.12 161 GLY A CA 1
ATOM 1337 C C . GLY A 1 161 ? 12.322 -11.695 -9.423 1.00 91.12 161 GLY A C 1
ATOM 1338 O O . GLY A 1 161 ? 11.740 -11.780 -8.334 1.00 91.12 161 GLY A O 1
ATOM 1339 N N . PRO A 1 162 ? 13.548 -12.224 -9.612 1.00 94.12 162 PRO A N 1
ATOM 1340 C CA . PRO A 1 162 ? 14.292 -12.932 -8.573 1.00 94.12 162 PRO A CA 1
ATOM 1341 C C . PRO A 1 162 ? 14.435 -12.161 -7.245 1.00 94.12 162 PRO A C 1
ATOM 1343 O O . PRO A 1 162 ? 14.089 -12.744 -6.210 1.00 94.12 162 PRO A O 1
ATOM 1346 N N . PRO A 1 163 ? 14.848 -10.872 -7.213 1.00 92.31 163 PRO A N 1
ATOM 1347 C CA . PRO A 1 163 ? 14.947 -10.135 -5.950 1.00 92.31 163 PRO A CA 1
ATOM 1348 C C . PRO A 1 163 ? 13.577 -9.825 -5.322 1.00 92.31 163 PRO A C 1
ATOM 1350 O O . PRO A 1 163 ? 13.459 -9.761 -4.095 1.00 92.31 163 PRO A O 1
ATOM 1353 N N . MET A 1 164 ? 12.517 -9.689 -6.128 1.00 93.62 164 MET A N 1
ATOM 1354 C CA . MET A 1 164 ? 11.156 -9.442 -5.640 1.00 93.62 164 MET A CA 1
ATOM 1355 C C . MET A 1 164 ? 10.510 -10.687 -5.019 1.00 93.62 164 MET A C 1
ATOM 1357 O O . MET A 1 164 ? 9.766 -10.576 -4.040 1.00 93.62 164 MET A O 1
ATOM 1361 N N . LYS A 1 165 ? 10.798 -11.880 -5.560 1.00 93.88 165 LYS A N 1
ATOM 1362 C CA . LYS A 1 165 ? 10.094 -13.139 -5.258 1.00 93.88 165 LYS A CA 1
ATOM 1363 C C . LYS A 1 165 ? 9.940 -13.403 -3.759 1.00 93.88 165 LYS A C 1
ATOM 1365 O O . LYS A 1 165 ? 8.821 -13.554 -3.269 1.00 93.88 165 LYS A O 1
ATOM 1370 N N . ASN A 1 166 ? 11.043 -13.435 -3.012 1.00 95.31 166 ASN A N 1
ATOM 1371 C CA . ASN A 1 166 ? 11.007 -13.790 -1.589 1.00 95.31 166 ASN A CA 1
ATOM 1372 C C . ASN A 1 166 ? 10.283 -12.732 -0.743 1.00 95.31 166 ASN A C 1
ATOM 1374 O O . ASN A 1 166 ? 9.528 -13.077 0.169 1.00 95.31 166 ASN A O 1
ATOM 1378 N N . LYS A 1 167 ? 10.453 -11.446 -1.078 1.00 94.75 167 LYS A N 1
ATOM 1379 C CA . LYS A 1 167 ? 9.769 -10.345 -0.385 1.00 94.75 167 LYS A CA 1
ATOM 1380 C C . LYS A 1 167 ? 8.265 -10.385 -0.630 1.00 94.75 167 LYS A C 1
ATOM 1382 O O . LYS A 1 167 ? 7.491 -10.262 0.319 1.00 94.75 167 LYS A O 1
ATOM 1387 N N . PHE A 1 168 ? 7.852 -10.642 -1.870 1.00 94.44 168 PHE A N 1
ATOM 1388 C CA . PHE A 1 168 ? 6.444 -10.780 -2.224 1.00 94.44 168 PHE A CA 1
ATOM 1389 C C . PHE A 1 168 ? 5.798 -11.976 -1.516 1.00 94.44 168 PHE A C 1
ATOM 1391 O O . PHE A 1 168 ? 4.734 -11.836 -0.912 1.00 94.44 168 PHE A O 1
ATOM 1398 N N . MET A 1 169 ? 6.474 -13.130 -1.488 1.00 96.25 169 MET A N 1
ATOM 1399 C CA . MET A 1 169 ? 5.995 -14.305 -0.750 1.00 96.25 169 MET A CA 1
ATOM 1400 C C . MET A 1 169 ? 5.802 -14.000 0.738 1.00 96.25 169 MET A C 1
ATOM 1402 O O . MET A 1 169 ? 4.769 -14.351 1.317 1.00 96.25 169 MET A O 1
ATOM 1406 N N . ARG A 1 170 ? 6.750 -13.291 1.362 1.00 95.25 170 ARG A N 1
ATOM 1407 C CA . ARG A 1 170 ? 6.626 -12.891 2.767 1.00 95.25 170 ARG A CA 1
ATOM 1408 C C . ARG A 1 170 ? 5.494 -11.886 2.990 1.00 95.25 170 ARG A C 1
ATOM 1410 O O . ARG A 1 170 ? 4.723 -12.035 3.940 1.00 95.25 170 ARG A O 1
ATOM 1417 N N . TYR A 1 171 ? 5.343 -10.909 2.099 1.00 93.88 171 TYR A N 1
ATOM 1418 C CA . TYR A 1 171 ? 4.226 -9.967 2.115 1.00 93.88 171 TYR A CA 1
ATOM 1419 C C . TYR A 1 171 ? 2.874 -10.699 2.080 1.00 93.88 171 TYR A C 1
ATOM 1421 O O . TYR A 1 171 ? 2.020 -10.436 2.929 1.00 93.88 171 TYR A O 1
ATOM 1429 N N . VAL A 1 172 ? 2.702 -11.665 1.169 1.00 93.00 172 VAL A N 1
ATOM 1430 C CA . VAL A 1 172 ? 1.475 -12.473 1.048 1.00 93.00 172 VAL A CA 1
ATOM 1431 C C . VAL A 1 172 ? 1.203 -13.263 2.328 1.00 93.00 172 VAL A C 1
ATOM 1433 O O . VAL A 1 172 ? 0.068 -13.283 2.805 1.00 93.00 172 VAL A O 1
ATOM 1436 N N . GLN A 1 173 ? 2.227 -13.868 2.937 1.00 92.94 173 GLN A N 1
ATOM 1437 C CA . GLN A 1 173 ? 2.075 -14.588 4.207 1.00 92.94 173 GLN A CA 1
ATOM 1438 C C . GLN A 1 173 ? 1.528 -13.684 5.320 1.00 92.94 173 GLN A C 1
ATOM 1440 O O . GLN A 1 173 ? 0.573 -14.059 6.004 1.00 92.94 173 GLN A O 1
ATOM 1445 N N . ILE A 1 174 ? 2.103 -12.490 5.502 1.00 91.00 174 ILE A N 1
ATOM 1446 C CA . ILE A 1 174 ? 1.675 -11.560 6.557 1.00 91.00 174 ILE A CA 1
ATOM 1447 C C . ILE A 1 174 ? 0.288 -10.986 6.244 1.00 91.00 174 ILE A C 1
ATOM 1449 O O . ILE A 1 174 ? -0.559 -10.893 7.135 1.00 91.00 174 ILE A O 1
ATOM 1453 N N . ALA A 1 175 ? 0.023 -10.651 4.980 1.00 87.88 175 ALA A N 1
ATOM 1454 C CA . ALA A 1 175 ? -1.285 -10.185 4.542 1.00 87.88 175 ALA A CA 1
ATOM 1455 C C . ALA A 1 175 ? -2.371 -11.235 4.832 1.00 87.88 175 ALA A C 1
ATOM 1457 O O . ALA A 1 175 ? -3.401 -10.903 5.418 1.00 87.88 175 ALA A O 1
ATOM 1458 N N . ASN A 1 176 ? -2.122 -12.506 4.497 1.00 87.75 176 ASN A N 1
ATOM 1459 C CA . ASN A 1 176 ? -3.050 -13.610 4.756 1.00 87.75 176 ASN A CA 1
ATOM 1460 C C . ASN A 1 176 ? -3.312 -13.801 6.255 1.00 87.75 176 ASN A C 1
ATOM 1462 O O . ASN A 1 176 ? -4.445 -14.061 6.657 1.00 87.75 176 ASN A O 1
ATOM 1466 N N . GLN A 1 177 ? -2.289 -13.639 7.098 1.00 86.75 177 GLN A N 1
ATOM 1467 C CA . GLN A 1 177 ? -2.459 -13.676 8.553 1.00 86.75 177 GLN A CA 1
ATOM 1468 C C . GLN A 1 177 ? -3.367 -12.543 9.048 1.00 86.75 177 GLN A C 1
ATOM 1470 O O . GLN A 1 177 ? -4.267 -12.803 9.845 1.00 86.75 177 GLN A O 1
ATOM 1475 N N . ALA A 1 178 ? -3.187 -11.316 8.548 1.00 82.69 178 ALA A N 1
ATOM 1476 C CA . ALA A 1 178 ? -4.063 -10.188 8.880 1.00 82.69 178 ALA A CA 1
ATOM 1477 C C . ALA A 1 178 ? -5.523 -10.456 8.469 1.00 82.69 178 ALA A C 1
ATOM 1479 O O . ALA A 1 178 ? -6.457 -10.169 9.221 1.00 82.69 178 ALA A O 1
ATOM 1480 N N . ALA A 1 179 ? -5.713 -11.045 7.286 1.00 81.50 179 ALA A N 1
ATOM 1481 C CA . ALA A 1 179 ? -7.023 -11.394 6.744 1.00 81.50 179 ALA A CA 1
ATOM 1482 C C . ALA A 1 179 ? -7.743 -12.421 7.643 1.00 81.50 179 ALA A C 1
ATOM 1484 O O . ALA A 1 179 ? -8.862 -12.185 8.104 1.00 81.50 179 ALA A O 1
ATOM 1485 N N . ARG A 1 180 ? -7.046 -13.505 8.019 1.00 82.44 180 ARG A N 1
ATOM 1486 C CA . ARG A 1 180 ? -7.568 -14.526 8.946 1.00 82.44 180 ARG A CA 1
ATOM 1487 C C . ARG A 1 180 ? -7.957 -13.940 10.307 1.00 82.44 180 ARG A C 1
ATOM 1489 O O . ARG A 1 180 ? -9.011 -14.283 10.826 1.00 82.44 180 ARG A O 1
ATOM 1496 N N . MET A 1 181 ? -7.158 -13.021 10.859 1.00 76.44 181 MET A N 1
ATOM 1497 C CA . MET A 1 181 ? -7.457 -12.361 12.144 1.00 76.44 181 MET A CA 1
ATOM 1498 C C . MET A 1 181 ? -8.697 -11.457 12.092 1.00 76.44 181 MET A C 1
ATOM 1500 O O . MET A 1 181 ? -9.349 -11.245 13.109 1.00 76.44 181 MET A O 1
ATOM 1504 N N . THR A 1 182 ? -9.009 -10.899 10.922 1.00 70.50 182 THR A N 1
ATOM 1505 C CA . THR A 1 182 ? -10.136 -9.970 10.722 1.00 70.50 182 THR A CA 1
ATOM 1506 C C . THR A 1 182 ? -11.391 -10.651 10.174 1.00 70.50 182 THR A C 1
ATOM 1508 O O . THR A 1 182 ? -12.408 -9.988 9.968 1.00 70.50 182 THR A O 1
ATOM 1511 N N . GLY A 1 183 ? -11.351 -11.974 9.975 1.00 62.84 183 GLY A N 1
ATOM 1512 C CA . GLY A 1 183 ? -12.484 -12.761 9.490 1.00 62.84 183 GLY A CA 1
ATOM 1513 C C . GLY A 1 183 ? -12.828 -12.514 8.017 1.00 62.84 183 GLY A C 1
ATOM 1514 O O . GLY A 1 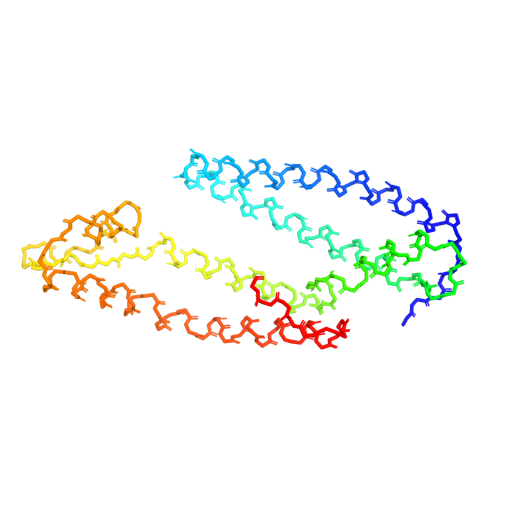183 ? -13.980 -12.688 7.627 1.00 62.84 183 GLY A O 1
ATOM 1515 N N . ARG A 1 184 ? -11.861 -12.080 7.195 1.00 61.56 184 ARG A N 1
ATOM 1516 C CA . ARG A 1 184 ? -12.037 -11.880 5.747 1.00 61.56 184 ARG A CA 1
ATOM 1517 C C . ARG A 1 184 ? -10.924 -12.556 4.958 1.00 61.56 184 ARG A C 1
ATOM 1519 O O . ARG A 1 184 ? -9.766 -12.511 5.352 1.00 61.56 184 ARG A O 1
ATOM 1526 N N . PHE A 1 185 ? -11.267 -13.118 3.803 1.00 43.22 185 PHE A N 1
ATOM 1527 C CA . PHE A 1 185 ? -10.296 -13.347 2.736 1.00 43.22 185 PHE A CA 1
ATOM 1528 C C . PHE A 1 185 ? -9.914 -11.994 2.123 1.00 43.22 185 PHE A C 1
ATOM 1530 O O . PHE A 1 185 ? -10.749 -11.093 2.022 1.00 43.22 185 PHE A O 1
ATOM 1537 N N . LEU A 1 186 ? -8.639 -11.821 1.780 1.00 44.03 186 LEU A N 1
ATOM 1538 C CA . LEU A 1 186 ? -8.155 -10.607 1.133 1.00 44.03 186 LEU A CA 1
ATOM 1539 C C . LEU A 1 186 ? -8.952 -10.341 -0.151 1.00 44.03 186 LEU A C 1
ATOM 1541 O O . LEU A 1 186 ? -8.878 -11.130 -1.086 1.00 44.03 186 LEU A O 1
ATOM 1545 N N . HIS A 1 187 ? -9.601 -9.179 -0.238 1.00 32.91 187 HIS A N 1
ATOM 1546 C CA . HIS A 1 187 ? -9.674 -8.484 -1.522 1.00 32.91 187 HIS A CA 1
ATOM 1547 C C . HIS A 1 187 ? -8.263 -7.951 -1.796 1.00 32.91 187 HIS A C 1
ATOM 1549 O O . HIS A 1 187 ? -7.908 -6.831 -1.433 1.00 32.91 187 HIS A O 1
ATOM 1555 N N . LEU A 1 188 ? -7.408 -8.848 -2.282 1.00 32.31 188 LEU A N 1
ATOM 1556 C CA . LEU A 1 188 ? -6.241 -8.498 -3.072 1.00 32.31 188 LEU A CA 1
ATOM 1557 C C . LEU A 1 188 ? -6.801 -8.284 -4.464 1.00 32.31 188 LEU A C 1
ATOM 1559 O O . LEU A 1 188 ? -7.114 -9.281 -5.091 1.00 32.31 188 LEU A O 1
ATOM 1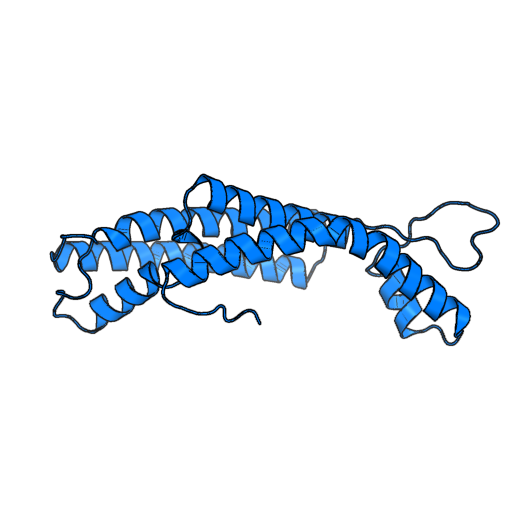563 N N . PHE A 1 189 ? -7.054 -7.028 -4.816 1.00 33.06 189 PHE A N 1
ATOM 1564 C CA . PHE A 1 189 ? -7.100 -6.390 -6.137 1.00 33.06 189 PHE A CA 1
ATOM 1565 C C . PHE A 1 189 ? -7.808 -5.048 -5.937 1.00 33.06 189 PHE A C 1
ATOM 1567 O O . PHE A 1 189 ? -8.940 -5.051 -5.398 1.00 33.06 189 PHE A O 1
#

Mean predicted aligned error: 7.16 Å

Organism: NCBI:txid1629725

pLDDT: mean 87.27, std 11.21, range [32.31, 97.62]

Secondary structure (DSSP, 8-state):
---B--HHHHHHHHHHHHHHHHHHHHHHHHHHHHHHHS--HHHHHHHHHHHHHHHHHHHHHHHHHTTB-TTT---HHHHHHHHHHHHSSGGGS-HHHHHHHHHHHHHHHHHHHH--BPPTT-TTT----B-IIIIIHHHHHH---HHHHHHHHHHHHHHHHHHHHHHHHHHHHHHHHHHHHHT------

Nearest PDB structures (foldseek):
  7z70-assembly1_A  TM=7.699E-01  e=8.294E-10  Homo sapiens
  7q29-assembly1_A  TM=7.681E-01  e=7.076E-10  Homo sapiens
  4c2o-assembly1_A  TM=7.624E-01  e=1.408E-09  Homo sapiens
  7wse-assembly1_A  TM=7.901E-01  e=4.882E-08  Mammalia
  7wpo-assembly1_A  TM=7.110E-01  e=1.883E-08  Pipistrellus pipistrellus

Sequence (189 aa):
QGTNVNLGEALTFLREYDTGASNICFKVASAQWNYATNMTDTNKRKMIEEQMLKAKFDKVSWRKAILFDWQRIPDRSIKRQLKLLITRGRASLPVAKFNEIHHLISEMKDMYLHVRICAFNNYDTNYCDLMLDPDVHRIMAHSRNSDELLHIWREWHDKTGPPMKNKFMRYVQIANQAARMTGRFLHLF

Foldseek 3Di:
DADDQDPVVLVVLVVVCVVVVVVLVVQLVVLVVCCVVPVDPVSVVSNLVSVVVNLVSLLVSLVVLVNHPLVPHPDPVSSVSSLCSNLDDLSPDDPVLSVLLSVLVVVLVVQLFQFWFQFPPPPPPPDTHQTVPPRLVVCCVPDPDPVRNVRSVVRSCVSRVVVSPVSVVSSVVSVCVSQVSSVHDDPPD

InterPro domains:
  IPR001548 Peptidase M2, peptidyl-dipeptidase A [PF01401] (9-183)
  IPR001548 Peptidase M2, peptidyl-dipeptidase A [PS52011] (4-189)
  IPR001548 Peptidase M2, peptidyl-dipeptidase A [PTHR10514] (8-183)

Solvent-accessible surface area (backbone atoms only — not comparable to full-atom values): 10442 Å² total; per-residue (Å²): 130,30,81,43,60,57,64,68,60,52,50,52,52,50,54,54,45,51,58,52,49,51,56,47,48,50,52,32,52,51,28,44,48,49,19,74,79,42,86,41,72,68,35,46,52,52,28,50,50,39,49,50,53,46,51,52,49,49,33,55,53,26,63,57,47,45,43,37,26,47,85,77,36,82,53,67,64,61,26,52,53,46,45,48,52,57,50,57,64,62,52,78,36,57,69,69,60,40,53,48,47,53,48,45,53,51,53,53,53,47,52,69,70,67,45,54,31,61,62,75,87,55,80,86,71,81,65,54,70,45,29,59,75,64,49,47,53,49,48,69,71,67,60,85,53,68,66,49,48,52,46,49,53,48,44,49,47,63,67,46,44,69,76,39,48,65,51,50,53,50,44,51,53,54,51,53,52,32,20,62,77,48,76,39,81,76,84,82,125

Radius of gyration: 22.18 Å; Cα contacts (8 Å, |Δi|>4): 160; chains: 1; bounding box: 58×30×61 Å